Protein 5IZU (pdb70)

Foldseek 3Di:
DPDFDWDWDDDPRDIDIGGDDDKDKAKDKFKFFADQPFDLFFDKDFAADPFFDVPDDADLVRRATIFTQAGHCVGRRVVRPDGHGKAWQDKPNHGPRRPGDVVSVVSQVVQRRIIITMIIDMDD/DDDDDDDDDDDDDDD/DDDFDWDWDDDPNDIDIGGDHDKDKAKDKFKFFADQPDDQFFDKDFAADPFFDPPDDADLVRRAGIFTQAGHPPGRCVVRVDGHGWAWQDKPNHGCRRPGPVVSVVSQVVVRRIIMTITIDIDD/DDDDDDDDDDDDDDD

Radius of gyration: 21.29 Å; Cα contacts (8 Å, |Δi|>4): 685; chains: 4; bounding box: 31×58×61 Å

Nearest PDB structures (foldseek):
  5izu-assembly1_C  TM=9.825E-01  e=3.818E-22  Mus musculus
  5ovv-assembly1_A  TM=9.638E-01  e=1.187E-14  Rattus norvegicus
  6yx0-assembly2_B  TM=9.306E-01  e=7.206E-15  Homo sapiens
  7a9b-assembly1_A  TM=9.179E-01  e=8.052E-15  Rattus norvegicus
  1q3o-assembly1_A  TM=8.996E-01  e=1.567E-14  Rattus norvegicus

Organism: Mus musculus (NCBI:txid10090)

Structure (mmCIF, N/CA/C/O backbone):
data_5IZU
#
_entry.id   5IZU
#
_cell.length_a   72.824
_cell.length_b   72.824
_cell.length_c   116.360
_cell.angle_alpha   90.00
_cell.angle_beta   90.00
_cell.angle_gamma   120.00
#
_symmetry.space_group_name_H-M   'P 31 1 2'
#
loop_
_entity.id
_entity.type
_entity.pdbx_description
1 polymer 'SH3 and multiple ankyrin repeat domains protein 3'
2 polymer 'peptide from Disks large-associated protein 3'
3 water water
#
loop_
_atom_site.group_PDB
_atom_site.id
_atom_site.type_symbol
_atom_site.label_atom_id
_atom_site.label_alt_id
_atom_site.label_comp_id
_atom_site.label_asym_id
_atom_site.label_entity_id
_atom_site.label_seq_id
_atom_site.pdbx_PDB_ins_code
_atom_site.Cartn_x
_atom_site.Cartn_y
_atom_site.Cartn_z
_atom_site.occupancy
_atom_site.B_iso_or_equiv
_atom_site.auth_seq_id
_atom_site.auth_comp_id
_atom_site.auth_asym_id
_atom_site.auth_atom_id
_atom_site.pdbx_PDB_model_num
ATOM 1 N N . ARG A 1 16 ? 3.265 -1.951 14.133 1.00 109.05 542 ARG A N 1
ATOM 2 C CA . ARG A 1 16 ? 3.126 -0.612 14.699 1.00 112.94 542 ARG A CA 1
ATOM 3 C C . ARG A 1 16 ? 4.491 0.044 14.926 1.00 108.34 542 ARG A C 1
ATOM 4 O O . ARG A 1 16 ? 4.972 0.812 14.085 1.00 109.16 542 ARG A O 1
ATOM 6 N N . THR A 1 17 ? 5.114 -0.255 16.060 1.00 102.28 543 THR A N 1
ATOM 7 C CA . THR A 1 17 ? 6.438 0.271 16.349 1.00 97.85 543 THR A CA 1
ATOM 8 C C . THR A 1 17 ? 7.493 -0.471 15.514 1.00 99.76 543 THR A C 1
ATOM 9 O O . THR A 1 17 ? 7.990 -1.521 15.923 1.00 97.92 543 THR A O 1
ATOM 13 N N . LYS A 1 18 ? 7.808 0.072 14.334 1.00 99.26 544 LYS A N 1
ATOM 14 C CA . LYS A 1 18 ? 8.772 -0.541 13.406 1.00 90.32 544 LYS A CA 1
ATOM 15 C C . LYS A 1 18 ? 9.507 0.491 12.544 1.00 89.08 544 LYS A C 1
ATOM 16 O O . LYS A 1 18 ? 8.976 1.556 12.240 1.00 95.82 544 LYS A O 1
ATOM 20 N N . ARG A 1 19 ? 10.733 0.164 12.149 1.00 82.86 545 ARG A N 1
ATOM 21 C CA . ARG A 1 19 ? 11.530 1.061 11.320 1.00 77.07 545 ARG A CA 1
ATOM 22 C C . ARG A 1 19 ? 11.775 0.475 9.935 1.00 76.66 545 ARG A C 1
ATOM 23 O O . ARG A 1 19 ? 11.908 -0.742 9.777 1.00 73.10 545 ARG A O 1
ATOM 31 N N . LEU A 1 20 ? 11.831 1.354 8.938 1.00 73.99 546 LEU A N 1
ATOM 32 C CA . LEU A 1 20 ? 12.083 0.959 7.559 1.00 73.43 546 LEU A CA 1
ATOM 33 C C . LEU A 1 20 ? 13.579 0.877 7.250 1.00 65.83 546 LEU A C 1
ATOM 34 O O . LEU A 1 20 ? 14.299 1.875 7.328 1.00 63.13 546 LEU A O 1
ATOM 39 N N . PHE A 1 21 ? 14.025 -0.321 6.883 1.00 56.55 547 PHE A N 1
ATOM 40 C CA . PHE A 1 21 ? 15.410 -0.560 6.501 1.00 53.26 547 PHE A CA 1
ATOM 41 C C . PHE A 1 21 ? 15.529 -0.977 5.040 1.00 66.61 547 PHE A C 1
ATOM 42 O O . PHE A 1 21 ? 14.710 -1.748 4.545 1.00 71.01 547 PHE A O 1
ATOM 50 N N . ARG A 1 22 ? 16.563 -0.486 4.362 1.00 60.61 548 ARG A N 1
ATOM 51 C CA . ARG A 1 22 ? 16.842 -0.909 2.996 1.00 52.04 548 ARG A CA 1
ATOM 52 C C . ARG A 1 22 ? 17.828 -2.070 2.967 1.00 59.17 548 ARG A C 1
ATOM 53 O O . ARG A 1 22 ? 18.916 -2.001 3.556 1.00 64.28 548 ARG A O 1
ATOM 61 N N . HIS A 1 23 ? 17.437 -3.139 2.280 1.00 57.00 549 HIS A N 1
ATOM 62 C CA . HIS A 1 23 ? 18.311 -4.288 2.100 1.00 56.91 549 HIS A CA 1
ATOM 63 C C . HIS A 1 23 ? 18.880 -4.326 0.672 1.00 61.99 549 HIS A C 1
ATOM 64 O O . HIS A 1 23 ? 18.210 -4.711 -0.290 1.00 52.70 549 HIS A O 1
ATOM 71 N N . TYR A 1 24 ? 20.131 -3.897 0.556 1.00 64.25 550 TYR A N 1
ATOM 72 C CA . TYR A 1 24 ? 20.822 -3.843 -0.712 1.00 56.53 550 TYR A CA 1
ATOM 73 C C . TYR A 1 24 ? 21.735 -5.040 -0.796 1.00 55.97 550 TYR A C 1
ATOM 74 O O . TYR A 1 24 ? 22.468 -5.344 0.146 1.00 55.92 550 TYR A O 1
ATOM 83 N N . THR A 1 25 ? 21.691 -5.727 -1.927 1.00 55.56 551 THR A N 1
ATOM 84 C CA . THR A 1 25 ? 22.587 -6.844 -2.128 1.00 50.12 551 THR A CA 1
ATOM 85 C C . THR A 1 25 ? 23.118 -6.893 -3.560 1.00 60.35 551 THR A C 1
ATOM 86 O O . THR A 1 25 ? 22.368 -6.741 -4.531 1.00 61.52 551 THR A O 1
ATOM 90 N N . VAL A 1 26 ? 24.426 -7.082 -3.683 1.00 54.35 552 VAL A N 1
ATOM 91 C CA . VAL A 1 26 ? 25.037 -7.214 -4.995 1.00 52.57 552 VAL A CA 1
ATOM 92 C C . VAL A 1 26 ? 26.303 -8.046 -4.920 1.00 49.35 552 VAL A C 1
ATOM 93 O O . VAL A 1 26 ? 27.163 -7.803 -4.073 1.00 49.02 552 VAL A O 1
ATOM 97 N N . GLY A 1 27 ? 26.400 -9.035 -5.804 1.00 46.31 553 GLY A N 1
ATOM 98 C CA . GLY A 1 27 ? 27.549 -9.915 -5.866 1.00 54.17 553 GLY A CA 1
ATOM 99 C C . GLY A 1 27 ? 27.843 -10.581 -4.535 1.00 58.95 553 GLY A C 1
ATOM 100 O O . GLY A 1 27 ? 28.981 -10.558 -4.062 1.00 66.18 553 GLY A O 1
ATOM 101 N N . SER A 1 28 ? 26.814 -11.156 -3.923 1.00 49.91 554 SER A N 1
ATOM 102 C CA . SER A 1 28 ? 26.953 -11.831 -2.628 1.00 57.69 554 SER A CA 1
ATOM 103 C C . SER A 1 28 ? 27.347 -10.947 -1.431 1.00 56.67 554 SER A C 1
ATOM 104 O O . SER A 1 28 ? 27.581 -11.462 -0.343 1.00 59.11 554 SER A O 1
ATOM 106 N N . TYR A 1 29 ? 27.417 -9.632 -1.613 1.00 48.77 555 TYR A N 1
ATOM 107 C CA . TYR A 1 29 ? 27.536 -8.742 -0.455 1.00 41.84 555 TYR A CA 1
ATOM 108 C C . TYR A 1 29 ? 26.180 -8.142 -0.086 1.00 54.61 555 TYR A C 1
ATOM 109 O O . TYR A 1 29 ? 25.373 -7.830 -0.958 1.00 59.89 555 TYR A O 1
ATOM 118 N N . ASP A 1 30 ? 25.930 -8.013 1.216 1.00 67.02 556 ASP A N 1
ATOM 119 C CA . ASP A 1 30 ? 24.701 -7.423 1.732 1.00 61.46 556 ASP A CA 1
ATOM 120 C C . ASP A 1 30 ? 25.034 -6.175 2.495 1.00 58.94 556 ASP A C 1
ATOM 121 O O . ASP A 1 30 ? 26.062 -6.105 3.174 1.00 57.97 556 ASP A O 1
ATOM 126 N N . SER A 1 31 ? 24.137 -5.203 2.413 1.00 52.07 557 SER A N 1
ATOM 127 C CA . SER A 1 31 ? 24.095 -4.146 3.397 1.00 41.50 557 SER A CA 1
ATOM 128 C C . SER A 1 31 ? 22.648 -3.956 3.816 1.00 46.70 557 SER A C 1
ATOM 129 O O . SER A 1 31 ? 21.725 -4.157 3.026 1.00 46.91 557 SER A O 1
ATOM 132 N N . LEU A 1 32 ? 22.455 -3.607 5.083 1.00 45.26 558 LEU A N 1
ATOM 133 C CA . LEU A 1 32 ? 21.139 -3.281 5.596 1.00 45.85 558 LEU A CA 1
ATOM 134 C C . LEU A 1 32 ? 21.224 -1.942 6.316 1.00 50.89 558 LEU A C 1
ATOM 135 O O . LEU A 1 32 ? 21.833 -1.822 7.385 1.00 49.32 558 LEU A O 1
ATOM 140 N N . THR A 1 33 ? 20.601 -0.936 5.724 1.00 50.25 559 THR A N 1
ATOM 141 C CA . THR A 1 33 ? 20.738 0.426 6.195 1.00 49.88 559 THR A CA 1
ATOM 142 C C . THR A 1 33 ? 19.374 1.005 6.492 1.00 57.74 559 THR A C 1
ATOM 143 O O . THR A 1 33 ? 18.378 0.568 5.918 1.00 60.22 559 THR A O 1
ATOM 147 N N . SER A 1 34 ? 19.315 1.992 7.378 1.00 61.83 560 SER A N 1
ATOM 148 C CA . SER A 1 34 ? 18.041 2.633 7.646 1.00 69.31 560 SER A CA 1
ATOM 149 C C . SER A 1 34 ? 17.943 3.978 6.963 1.00 71.97 560 SER A C 1
ATOM 150 O O . SER A 1 34 ? 18.881 4.771 7.001 1.00 72.02 560 SER A O 1
ATOM 153 N N . HIS A 1 35 ? 16.796 4.202 6.326 1.00 83.81 561 HIS A N 1
ATOM 154 C CA . HIS A 1 35 ? 16.493 5.432 5.604 1.00 90.80 561 HIS A CA 1
ATOM 155 C C . HIS A 1 35 ? 15.170 5.982 6.109 1.00 96.52 561 HIS A C 1
ATOM 156 O O . HIS A 1 35 ? 14.126 5.781 5.488 1.00 98.19 561 HIS A O 1
ATOM 158 N N . SER A 1 36 ? 15.224 6.668 7.245 1.00 96.84 562 SER A N 1
ATOM 159 C CA . SER A 1 36 ? 14.035 7.217 7.878 1.00 92.92 562 SER A CA 1
ATOM 160 C C . SER A 1 36 ? 13.802 8.671 7.476 1.00 86.69 562 SER A C 1
ATOM 161 O O . SER A 1 36 ? 14.690 9.515 7.626 1.00 83.85 562 SER A O 1
ATOM 164 N N . ASP A 1 37 ? 12.599 8.953 6.978 1.00 80.13 563 ASP A N 1
ATOM 165 C CA . ASP A 1 37 ? 12.221 10.295 6.542 1.00 80.83 563 ASP A CA 1
ATOM 166 C C . ASP A 1 37 ? 12.119 11.328 7.676 1.00 79.97 563 ASP A C 1
ATOM 167 O O . ASP A 1 37 ? 11.833 10.985 8.828 1.00 72.22 563 ASP A O 1
ATOM 172 N N . TYR A 1 38 ? 12.341 12.596 7.326 1.00 85.79 564 TYR A N 1
ATOM 173 C CA . TYR A 1 38 ? 12.190 13.710 8.262 1.00 87.64 564 TYR A CA 1
ATOM 174 C C . TYR A 1 38 ? 10.723 13.974 8.618 1.00 97.93 564 TYR A C 1
ATOM 175 O O . TYR A 1 38 ? 9.858 14.053 7.740 1.00 94.82 564 TYR A O 1
ATOM 184 N N . VAL A 1 39 ? 10.466 14.114 9.916 1.00 68.66 565 VAL A N 1
ATOM 185 C CA . VAL A 1 39 ? 9.176 14.552 10.439 1.00 68.93 565 VAL A CA 1
ATOM 186 C C . VAL A 1 39 ? 9.133 16.074 10.564 1.00 66.16 565 VAL A C 1
ATOM 187 O O . VAL A 1 39 ? 10.002 16.675 11.188 1.00 66.95 565 VAL A O 1
ATOM 191 N N . ILE A 1 40 ? 8.122 16.700 9.972 1.00 67.55 566 ILE A N 1
ATOM 192 C CA . ILE A 1 40 ? 7.943 18.139 10.113 1.00 65.80 566 ILE A CA 1
ATOM 193 C C . ILE A 1 40 ? 6.814 18.400 11.094 1.00 64.07 566 ILE A C 1
ATOM 194 O O . ILE A 1 40 ? 5.658 18.105 10.806 1.00 67.60 566 ILE A O 1
ATOM 199 N N . ASP A 1 41 ? 7.146 18.949 12.255 1.00 62.41 567 ASP A N 1
ATOM 200 C CA . ASP A 1 41 ? 6.149 19.145 13.303 1.00 62.82 567 ASP A CA 1
ATOM 201 C C . ASP A 1 41 ? 5.979 20.618 13.675 1.00 49.90 567 ASP A C 1
ATOM 202 O O . ASP A 1 41 ? 6.823 21.201 14.353 1.00 47.86 567 ASP A O 1
ATOM 207 N N . ASP A 1 42 ? 4.889 21.224 13.218 1.00 55.54 568 ASP A N 1
ATOM 208 C CA . ASP A 1 42 ? 4.655 22.639 13.477 1.00 70.25 568 ASP A CA 1
ATOM 209 C C . ASP A 1 42 ? 3.964 22.875 14.818 1.00 70.08 568 ASP A C 1
ATOM 210 O O . ASP A 1 42 ? 3.082 22.114 15.228 1.00 69.25 568 ASP A O 1
ATOM 215 N N . LYS A 1 43 ? 4.400 23.925 15.506 1.00 60.66 569 LYS A N 1
ATOM 216 C CA . LYS A 1 43 ? 3.783 24.326 16.752 1.00 54.73 569 LYS A CA 1
ATOM 217 C C . LYS A 1 43 ? 3.755 25.832 16.879 1.00 53.47 569 LYS A C 1
ATOM 218 O O . LYS A 1 43 ? 4.502 26.543 16.200 1.00 48.62 569 LYS A O 1
ATOM 224 N N . VA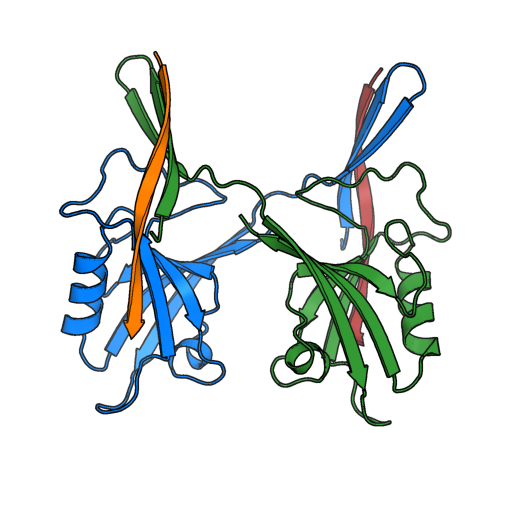L A 1 44 ? 2.864 26.308 17.741 1.00 48.49 570 VAL A N 1
ATOM 225 C CA . VAL A 1 44 ? 2.796 27.710 18.090 1.00 39.86 570 VAL A CA 1
ATOM 226 C C . VAL A 1 44 ? 3.204 27.927 19.548 1.00 48.55 570 VAL A C 1
ATOM 227 O O . VAL A 1 44 ? 2.757 27.205 20.436 1.00 60.23 570 VAL A O 1
ATOM 231 N N . ALA A 1 45 ? 4.021 28.948 19.787 1.00 46.08 571 ALA A N 1
ATOM 232 C CA . ALA A 1 45 ? 4.436 29.315 21.130 1.00 44.78 571 ALA A CA 1
ATOM 233 C C . ALA A 1 45 ? 4.031 30.743 21.513 1.00 49.38 571 ALA A C 1
ATOM 234 O O . ALA A 1 45 ? 4.220 31.684 20.748 1.00 57.33 571 ALA A O 1
ATOM 236 N N . ILE A 1 46 ? 3.480 30.893 22.709 1.00 50.94 572 ILE A N 1
ATOM 237 C CA . ILE A 1 46 ? 3.214 32.213 23.267 1.00 54.93 572 ILE A CA 1
ATOM 238 C C . ILE A 1 46 ? 4.080 32.466 24.505 1.00 55.77 572 ILE A C 1
ATOM 239 O O . ILE A 1 46 ? 4.009 31.718 25.473 1.00 55.20 572 ILE A O 1
ATOM 244 N N . LEU A 1 47 ? 4.890 33.522 24.460 1.00 49.33 573 LEU A N 1
ATOM 245 C CA . LEU A 1 47 ? 5.883 33.787 25.493 1.00 44.05 573 LEU A CA 1
ATOM 246 C C . LEU A 1 47 ? 5.631 35.129 26.142 1.00 53.49 573 LEU A C 1
ATOM 247 O O . LEU A 1 47 ? 5.525 36.161 25.465 1.00 53.01 573 LEU A O 1
ATOM 252 N N . GLN A 1 48 ? 5.536 35.110 27.463 1.00 50.63 574 GLN A N 1
ATOM 253 C CA . GLN A 1 48 ? 5.378 36.328 28.225 1.00 52.50 574 GLN A CA 1
ATOM 254 C C . GLN A 1 48 ? 6.501 36.362 29.241 1.00 51.65 574 GLN A C 1
ATOM 255 O O . GLN A 1 48 ? 6.644 35.443 30.037 1.00 52.48 574 GLN A O 1
ATOM 261 N N . LYS A 1 49 ? 7.319 37.403 29.204 1.00 55.76 575 LYS A N 1
ATOM 262 C CA . LYS A 1 49 ? 8.437 37.475 30.130 1.00 52.48 575 LYS A CA 1
ATOM 263 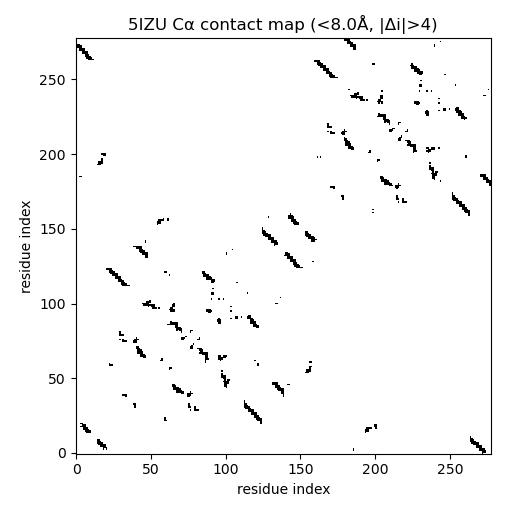C C . LYS A 1 49 ? 8.271 38.637 31.096 1.00 54.14 575 LYS A C 1
ATOM 264 O O . LYS A 1 49 ? 7.314 39.400 30.998 1.00 57.66 575 LYS A O 1
ATOM 270 N N . ARG A 1 50 ? 9.184 38.750 32.054 1.00 56.35 576 ARG A N 1
ATOM 271 C CA . ARG A 1 50 ? 9.251 39.945 32.896 1.00 55.26 576 ARG A CA 1
ATOM 272 C C . ARG A 1 50 ? 10.306 40.869 32.304 1.00 65.56 576 ARG A C 1
ATOM 273 O O . ARG A 1 50 ? 11.167 40.430 31.524 1.00 64.80 576 ARG A O 1
ATOM 281 N N . ASP A 1 51 ? 10.232 42.141 32.679 1.00 69.82 577 ASP A N 1
ATOM 282 C CA . ASP A 1 51 ? 11.096 43.178 32.127 1.00 75.20 577 ASP A CA 1
ATOM 283 C C . ASP A 1 51 ? 12.574 42.815 32.176 1.00 79.54 577 ASP A C 1
ATOM 284 O O . ASP A 1 51 ? 13.318 43.068 31.225 1.00 80.55 577 ASP A O 1
ATOM 289 N N . HIS A 1 52 ? 12.985 42.200 33.279 1.00 82.59 578 HIS A N 1
ATOM 290 C CA . HIS A 1 52 ? 14.385 41.859 33.486 1.00 82.92 578 HIS A CA 1
ATOM 291 C C . HIS A 1 52 ? 14.754 40.493 32.895 1.00 77.72 578 HIS A C 1
ATOM 292 O O . HIS A 1 52 ? 15.866 40.309 32.391 1.00 74.93 578 HIS A O 1
ATOM 294 N N . GLU A 1 53 ? 13.841 39.528 32.949 1.00 67.82 579 GLU A N 1
ATOM 295 C CA . GLU A 1 53 ? 14.213 38.197 32.488 1.00 69.30 579 GLU A CA 1
ATOM 296 C C . GLU A 1 53 ? 14.332 38.112 30.967 1.00 73.51 579 GLU A C 1
ATOM 297 O O . GLU A 1 53 ? 13.880 38.995 30.229 1.00 73.24 579 GLU A O 1
ATOM 303 N N . GLY A 1 54 ? 14.992 37.063 30.504 1.00 70.99 580 GLY A N 1
ATOM 304 C CA . GLY A 1 54 ? 15.084 36.820 29.082 1.00 69.04 580 GLY A CA 1
ATOM 305 C C . GLY A 1 54 ? 13.958 35.892 28.688 1.00 62.58 580 GLY A C 1
ATOM 306 O O . GLY A 1 54 ? 13.197 35.426 29.546 1.00 56.64 580 GLY A O 1
ATOM 307 N N . PHE A 1 55 ? 13.839 35.634 27.391 1.00 57.82 581 PHE A N 1
ATOM 308 C CA . PHE A 1 55 ? 12.917 34.620 26.901 1.00 48.93 581 PHE A CA 1
ATOM 309 C C . PHE A 1 55 ? 13.554 33.252 27.123 1.00 52.26 581 PHE A C 1
ATOM 310 O O . PHE A 1 55 ? 12.861 32.249 27.283 1.00 58.90 581 PHE A O 1
ATOM 318 N N . GLY A 1 56 ? 14.882 33.230 27.166 1.00 56.86 582 GLY A N 1
ATOM 319 C CA . GLY A 1 56 ? 15.625 32.017 27.452 1.00 52.91 582 GLY A CA 1
ATOM 320 C C . GLY A 1 56 ? 16.027 31.197 26.241 1.00 43.38 582 GLY A C 1
ATOM 321 O O . GLY A 1 56 ? 15.920 29.973 26.261 1.00 46.79 582 GLY A O 1
ATOM 322 N N . PHE A 1 57 ? 16.491 31.861 25.187 1.00 38.43 583 PHE A N 1
ATOM 323 C CA . PHE A 1 57 ? 16.985 31.148 24.008 1.00 39.95 583 PHE A CA 1
ATOM 324 C C . PHE A 1 57 ? 18.068 31.912 23.259 1.00 47.09 583 PHE A C 1
ATOM 325 O O . PHE A 1 57 ? 18.169 33.138 23.349 1.00 46.51 583 PHE A O 1
ATOM 333 N N . VAL A 1 58 ? 18.890 31.168 22.533 1.00 49.77 584 VAL A N 1
ATOM 334 C CA . VAL A 1 58 ? 19.857 31.776 21.640 1.00 55.01 584 VAL A CA 1
ATOM 335 C C . VAL A 1 58 ? 19.428 31.540 20.200 1.00 48.32 584 VAL A C 1
ATOM 336 O O . VAL A 1 58 ? 19.272 30.395 19.766 1.00 44.47 584 VAL A O 1
ATOM 340 N N . LEU A 1 59 ? 19.212 32.633 19.478 1.00 37.22 585 LEU A N 1
ATOM 341 C CA . LEU A 1 59 ? 18.791 32.556 18.089 1.00 36.90 585 LEU A CA 1
ATOM 342 C C . LEU A 1 59 ? 20.010 32.545 17.176 1.00 36.55 585 LEU A C 1
ATOM 343 O O . LEU A 1 59 ? 20.939 33.333 17.358 1.00 34.02 585 LEU A O 1
ATOM 348 N N . ARG A 1 60 ? 20.012 31.650 16.199 1.00 37.12 586 ARG A N 1
ATOM 349 C CA . ARG A 1 60 ? 21.113 31.605 15.236 1.00 36.73 586 ARG A CA 1
ATOM 350 C C . ARG A 1 60 ? 20.585 31.498 13.815 1.00 43.51 586 ARG A C 1
ATOM 351 O O . ARG A 1 60 ? 19.752 30.644 13.521 1.00 39.85 586 ARG A O 1
ATOM 359 N N . GLY A 1 61 ? 21.071 32.359 12.932 1.00 46.40 587 GLY A N 1
ATOM 360 C CA . GLY A 1 61 ? 20.755 32.218 11.522 1.00 45.53 587 GLY A CA 1
ATOM 361 C C . GLY A 1 61 ? 21.504 33.173 10.619 1.00 44.55 587 GLY A C 1
ATOM 362 O O . GLY A 1 61 ? 22.194 34.073 11.083 1.00 47.34 587 GLY A O 1
ATOM 363 N N . ALA A 1 62 ? 21.349 32.967 9.318 1.00 40.32 588 ALA A N 1
ATOM 364 C CA . ALA A 1 62 ? 22.058 33.731 8.302 1.00 35.82 588 ALA A CA 1
ATOM 365 C C . ALA A 1 62 ? 21.886 35.229 8.434 1.00 40.40 588 ALA A C 1
ATOM 366 O O . ALA A 1 62 ? 20.779 35.731 8.662 1.00 38.74 588 ALA A O 1
ATOM 368 N N . LYS A 1 63 ? 23.002 35.929 8.281 1.00 49.97 589 LYS A N 1
ATOM 369 C CA . LYS A 1 63 ? 23.003 37.378 8.173 1.00 60.00 589 LYS A CA 1
ATOM 370 C C . LYS A 1 63 ? 22.593 37.751 6.756 1.00 56.31 589 LYS A C 1
ATOM 371 O O . LYS A 1 63 ? 23.124 37.204 5.793 1.00 60.68 589 LYS A O 1
ATOM 377 N N . ALA A 1 64 ? 21.646 38.678 6.642 1.00 56.53 590 ALA A N 1
ATOM 378 C CA . ALA A 1 64 ? 21.138 39.133 5.350 1.00 48.52 590 ALA A CA 1
ATOM 379 C C . ALA A 1 64 ? 20.352 40.422 5.535 1.00 53.59 590 ALA A C 1
ATOM 380 O O . ALA A 1 64 ? 19.438 40.473 6.361 1.00 69.11 590 ALA A O 1
ATOM 382 N N . GLU A 1 65 ? 20.712 41.455 4.774 1.00 54.57 591 GLU A N 1
ATOM 383 C CA . GLU A 1 65 ? 20.069 42.770 4.872 1.00 52.47 591 GLU A CA 1
ATOM 384 C C . GLU A 1 65 ? 18.606 42.707 4.443 1.00 56.91 591 GLU A C 1
ATOM 385 O O . GLU A 1 65 ? 17.740 43.359 5.026 1.00 62.75 591 GLU A O 1
ATOM 391 N N . THR A 1 66 ? 18.339 41.921 3.409 1.00 54.63 592 THR A N 1
ATOM 392 C CA . THR A 1 66 ? 16.988 41.748 2.912 1.00 49.84 592 THR A CA 1
ATOM 393 C C . THR A 1 66 ? 16.715 40.256 2.855 1.00 45.53 592 THR A C 1
ATOM 394 O O . THR A 1 66 ? 17.649 39.461 2.864 1.00 44.29 592 THR A O 1
ATOM 398 N N . PRO A 1 67 ? 15.435 39.866 2.826 1.00 40.32 593 PRO A N 1
ATOM 399 C CA . PRO A 1 67 ? 15.124 38.442 2.675 1.00 40.36 593 PRO A CA 1
ATOM 400 C C . PRO A 1 67 ? 15.761 37.835 1.422 1.00 48.18 593 PRO A C 1
ATOM 401 O O . PRO A 1 67 ? 15.869 38.489 0.380 1.00 55.65 593 PRO A O 1
ATOM 405 N N . ILE A 1 68 ? 16.200 36.592 1.557 1.00 44.86 594 ILE A N 1
ATOM 406 C CA . ILE A 1 68 ? 16.857 35.877 0.490 1.00 41.14 594 ILE A CA 1
ATOM 407 C C . ILE A 1 68 ? 15.814 35.104 -0.291 1.00 51.97 594 ILE A C 1
ATOM 408 O O . ILE A 1 68 ? 15.435 33.998 0.091 1.00 60.05 594 ILE A O 1
ATOM 413 N N . GLU A 1 69 ? 15.349 35.705 -1.383 1.00 53.32 595 GLU A N 1
ATOM 414 C CA . GLU A 1 69 ? 14.218 35.178 -2.128 1.00 53.70 595 GLU A CA 1
ATOM 415 C C . GLU A 1 69 ? 14.472 33.758 -2.618 1.00 48.15 595 GLU A C 1
ATOM 416 O O . GLU A 1 69 ? 13.582 32.912 -2.562 1.00 42.68 595 GLU A O 1
ATOM 418 N N . GLU A 1 70 ? 15.688 33.494 -3.082 1.00 44.36 596 GLU A N 1
ATOM 419 C CA . GLU A 1 70 ? 15.994 32.200 -3.675 1.00 43.62 596 GLU A CA 1
ATOM 420 C C . GLU A 1 70 ? 16.160 31.093 -2.620 1.00 47.40 596 GLU A C 1
ATOM 421 O O . GLU A 1 70 ? 16.253 29.906 -2.981 1.00 43.17 596 GLU A O 1
ATOM 427 N N . PHE A 1 71 ? 16.199 31.470 -1.336 1.00 30.68 597 PHE A N 1
ATOM 428 C CA . PHE A 1 71 ? 16.269 30.466 -0.285 1.00 31.53 597 PHE A CA 1
ATOM 429 C C . PHE A 1 71 ? 15.152 29.467 -0.459 1.00 35.98 597 PHE A C 1
ATOM 430 O O . PHE A 1 71 ? 14.012 29.848 -0.673 1.00 38.10 597 PHE A O 1
ATOM 438 N N . THR A 1 72 ? 15.486 28.188 -0.360 1.00 37.89 598 THR A N 1
ATOM 439 C CA . THR A 1 72 ? 14.500 27.150 -0.580 1.00 36.32 598 THR A CA 1
ATOM 440 C C . THR A 1 72 ? 14.435 26.188 0.591 1.00 41.58 598 THR A C 1
ATOM 441 O O . THR A 1 72 ? 15.367 25.406 0.808 1.00 40.18 598 THR A O 1
ATOM 445 N N . PRO A 1 73 ? 13.327 26.244 1.350 1.00 42.42 599 PRO A N 1
ATOM 446 C CA . PRO A 1 73 ? 13.131 25.341 2.490 1.00 37.08 599 PRO A CA 1
ATOM 447 C C . PRO A 1 73 ? 13.208 23.890 2.048 1.00 40.20 599 PRO A C 1
ATOM 448 O O . PRO A 1 73 ? 12.648 23.504 1.023 1.00 46.00 599 PRO A O 1
ATOM 452 N N . THR A 1 74 ? 13.943 23.107 2.817 1.00 36.64 600 THR A N 1
ATOM 453 C CA . THR A 1 74 ? 14.015 21.678 2.628 1.00 37.27 600 THR A CA 1
ATOM 454 C C . THR A 1 74 ? 13.530 21.019 3.925 1.00 47.99 600 THR A C 1
ATOM 455 O O . THR A 1 74 ? 13.386 21.689 4.969 1.00 43.36 600 THR A O 1
ATOM 459 N N . PRO A 1 75 ? 13.221 19.720 3.859 1.00 41.13 601 PRO A N 1
ATOM 460 C CA . PRO A 1 75 ? 12.777 19.005 5.060 1.00 37.85 601 PRO A CA 1
ATOM 461 C C . PRO A 1 75 ? 13.792 19.111 6.189 1.00 37.96 601 PRO A C 1
ATOM 462 O O . PRO A 1 75 ? 13.428 19.195 7.363 1.00 36.87 601 PRO A O 1
ATOM 466 N N . ALA A 1 76 ? 15.066 19.119 5.833 1.00 40.32 602 ALA A N 1
ATOM 467 C CA . ALA A 1 76 ? 16.101 19.128 6.846 1.00 42.59 602 ALA A CA 1
ATOM 468 C C . ALA A 1 76 ? 16.350 20.542 7.344 1.00 43.35 602 ALA A C 1
ATOM 469 O O . ALA A 1 76 ? 16.859 20.739 8.445 1.00 38.12 602 ALA A O 1
ATOM 471 N N . PHE A 1 77 ? 15.999 21.522 6.518 1.00 42.36 603 PHE A N 1
ATOM 472 C CA . PHE A 1 77 ? 16.278 22.917 6.838 1.00 39.13 603 PHE A CA 1
ATOM 473 C C . PHE A 1 77 ? 15.173 23.821 6.314 1.00 47.44 603 PHE A C 1
ATOM 474 O O . PHE A 1 77 ? 15.276 24.384 5.223 1.00 44.63 603 PHE A O 1
ATOM 482 N N . PRO A 1 78 ? 14.108 23.967 7.109 1.00 48.73 604 PRO A N 1
ATOM 483 C CA . PRO A 1 78 ? 12.888 24.679 6.722 1.00 42.50 604 PRO A CA 1
ATOM 484 C C . PRO A 1 78 ? 13.064 26.197 6.617 1.00 35.18 604 PRO A C 1
ATOM 485 O O . PRO A 1 78 ? 12.297 26.831 5.906 1.00 38.89 604 PRO A O 1
ATOM 489 N N . ALA A 1 79 ? 14.038 26.774 7.309 1.00 30.84 605 ALA A N 1
ATOM 490 C CA . ALA A 1 79 ? 14.080 28.229 7.454 1.00 32.62 605 ALA A CA 1
ATOM 491 C C . ALA A 1 79 ? 15.426 28.710 7.934 1.00 35.83 605 ALA A C 1
ATOM 492 O O . ALA A 1 79 ? 16.235 27.917 8.397 1.00 38.10 605 ALA A O 1
ATOM 494 N N . LEU A 1 80 ? 15.655 30.017 7.841 1.00 40.18 606 LEU A N 1
ATOM 495 C CA . LEU A 1 80 ? 16.985 30.574 8.098 1.00 39.15 606 LEU A CA 1
ATOM 496 C C . LEU A 1 80 ? 17.353 30.685 9.577 1.00 38.74 606 LEU A C 1
ATOM 497 O O . LEU A 1 80 ? 18.507 30.466 9.944 1.00 42.35 606 LEU A O 1
ATOM 502 N N . GLN A 1 81 ? 16.389 31.053 10.418 1.00 38.78 607 GLN A N 1
ATOM 503 C CA . GLN A 1 81 ? 16.689 31.295 11.832 1.00 39.51 607 GLN A CA 1
ATOM 504 C C . GLN A 1 81 ? 16.197 30.152 12.703 1.00 33.64 607 GLN A C 1
ATOM 505 O O . GLN A 1 81 ? 15.054 29.719 12.609 1.00 37.60 607 GLN A O 1
ATOM 511 N N . TYR A 1 82 ? 17.087 29.648 13.535 1.00 26.76 608 TYR A N 1
ATOM 512 C CA . TYR A 1 82 ? 16.762 28.509 14.369 1.00 32.38 608 TYR A CA 1
ATOM 513 C C . TYR A 1 82 ? 17.253 28.728 15.798 1.00 40.12 608 TYR A C 1
ATOM 514 O O . TYR A 1 82 ? 18.113 29.580 16.071 1.00 42.06 608 TYR A O 1
ATOM 523 N N . LEU A 1 83 ? 16.686 27.961 16.713 1.00 38.85 609 LEU A N 1
ATOM 524 C CA . LEU A 1 83 ? 17.048 28.074 18.111 1.00 43.49 609 LEU A CA 1
ATOM 525 C C . LEU A 1 83 ? 18.308 27.253 18.363 1.00 46.79 609 LEU A C 1
ATOM 526 O O . LEU A 1 83 ? 18.279 26.027 18.303 1.00 46.41 609 LEU A O 1
ATOM 531 N N . GLU A 1 84 ? 19.424 27.916 18.633 1.00 46.70 610 GLU A N 1
ATOM 532 C CA . GLU A 1 84 ? 20.656 27.168 18.832 1.00 48.95 610 GLU A CA 1
ATOM 533 C C . GLU A 1 84 ? 20.747 26.558 20.235 1.00 49.62 610 GLU A C 1
ATOM 534 O O . GLU A 1 84 ? 21.503 25.613 20.465 1.00 50.56 610 GLU A O 1
ATOM 540 N N . SER A 1 85 ? 19.977 27.111 21.164 1.00 51.44 611 SER A N 1
ATOM 541 C CA . SER A 1 85 ? 19.827 26.522 22.491 1.00 54.39 611 SER A CA 1
ATOM 542 C C . SER A 1 85 ? 18.591 27.105 23.171 1.00 52.09 611 SER A C 1
ATOM 543 O O . SER A 1 85 ? 18.154 28.209 22.838 1.00 48.81 611 SER A O 1
ATOM 546 N N . VAL A 1 86 ? 18.011 26.345 24.094 1.00 45.72 612 VAL A N 1
ATOM 547 C CA . VAL A 1 86 ? 16.909 26.835 24.915 1.00 49.79 612 VAL A CA 1
ATOM 548 C C . VAL A 1 86 ? 17.166 26.563 26.410 1.00 55.88 612 VAL A C 1
ATOM 549 O O . VAL A 1 86 ? 17.403 25.412 26.813 1.00 42.95 612 VAL A O 1
ATOM 553 N N . ASP A 1 87 ? 17.120 27.626 27.217 1.00 57.60 613 ASP A N 1
ATOM 554 C CA . ASP A 1 87 ? 17.273 27.509 28.664 1.00 66.56 613 ASP A CA 1
ATOM 555 C C . ASP A 1 87 ? 16.179 26.640 29.237 1.00 63.42 613 ASP A C 1
ATOM 556 O O . ASP A 1 87 ? 14.991 26.959 29.122 1.00 59.27 613 ASP A O 1
ATOM 561 N N . VAL A 1 88 ? 16.595 25.532 29.835 1.00 58.46 614 VAL A N 1
ATOM 562 C CA . VAL A 1 88 ? 15.683 24.611 30.485 1.00 46.79 614 VAL A CA 1
ATOM 563 C C . VAL A 1 88 ? 14.950 25.374 31.578 1.00 49.62 614 VAL A C 1
ATOM 564 O O . VAL A 1 88 ? 15.563 26.152 32.313 1.00 54.16 614 VAL A O 1
ATOM 568 N N . GLU A 1 89 ? 13.631 25.184 31.638 1.00 59.12 615 GLU A N 1
ATOM 569 C CA . GLU A 1 89 ? 12.745 25.868 32.595 1.00 70.72 615 GLU A CA 1
ATOM 570 C C . GLU A 1 89 ? 12.830 27.397 32.536 1.00 65.65 615 GLU A C 1
ATOM 571 O O . GLU A 1 89 ? 12.535 28.087 33.518 1.00 72.93 615 GLU A O 1
ATOM 573 N N . GLY A 1 90 ? 13.247 27.916 31.387 1.00 60.38 616 GLY A N 1
ATOM 574 C CA . GLY A 1 90 ? 13.161 29.336 31.114 1.00 41.13 616 GLY A CA 1
ATOM 575 C C . GLY A 1 90 ? 11.848 29.567 30.392 1.00 48.11 616 GLY A C 1
ATOM 576 O O . GLY A 1 90 ? 11.099 28.622 30.130 1.00 43.55 616 GLY A O 1
ATOM 577 N N . VAL A 1 91 ? 11.571 30.817 30.051 1.00 48.97 617 VAL A N 1
ATOM 578 C CA . VAL A 1 91 ? 10.276 31.180 29.487 1.00 49.85 617 VAL A CA 1
ATOM 579 C C . VAL A 1 91 ? 9.939 30.405 28.210 1.00 48.28 617 VAL A C 1
ATOM 580 O O . VAL A 1 91 ? 8.829 29.904 28.054 1.00 52.84 617 VAL A O 1
ATOM 584 N N . ALA A 1 92 ? 10.910 30.268 27.321 1.00 40.56 618 ALA A N 1
ATOM 585 C CA . ALA A 1 92 ? 10.660 29.615 26.037 1.00 42.94 618 ALA A CA 1
ATOM 586 C C . ALA A 1 92 ? 10.436 28.127 26.245 1.00 42.22 618 ALA A C 1
ATOM 587 O O . ALA A 1 92 ? 9.562 27.505 25.620 1.00 37.16 618 ALA A O 1
ATOM 589 N N . TRP A 1 93 ? 11.242 27.557 27.129 1.00 40.89 619 TRP A N 1
ATOM 590 C CA . TRP A 1 93 ? 11.119 26.146 27.430 1.00 40.14 619 TRP A CA 1
ATOM 591 C C . TRP A 1 93 ? 9.733 25.822 27.947 1.00 44.17 619 TRP A C 1
ATOM 592 O O . TRP A 1 93 ? 9.131 24.826 27.540 1.00 50.26 619 TRP A O 1
ATOM 603 N N . ARG A 1 94 ? 9.237 26.666 28.851 1.00 44.78 620 ARG A N 1
ATOM 604 C CA . ARG A 1 94 ? 7.931 26.457 29.458 1.00 45.49 620 ARG A CA 1
ATOM 605 C C . ARG A 1 94 ? 6.856 26.556 28.388 1.00 50.91 620 ARG A C 1
ATOM 606 O O . ARG A 1 94 ? 5.863 25.821 28.411 1.00 49.37 620 ARG A O 1
ATOM 614 N N . ALA A 1 95 ? 7.091 27.443 27.423 1.00 50.34 621 ALA A N 1
ATOM 615 C CA . ALA A 1 95 ? 6.176 27.644 26.304 1.00 44.72 621 ALA A CA 1
ATOM 616 C C . ALA A 1 95 ? 6.263 26.528 25.245 1.00 47.13 621 ALA A C 1
ATOM 617 O O . ALA A 1 95 ? 5.487 26.504 24.292 1.00 47.86 621 ALA A O 1
ATOM 619 N N . GLY A 1 96 ? 7.198 25.602 25.406 1.00 44.11 622 GLY A N 1
ATOM 620 C CA . GLY A 1 96 ? 7.222 24.437 24.540 1.00 48.05 622 GLY A CA 1
ATOM 621 C C . GLY A 1 96 ? 8.317 24.446 23.489 1.00 43.26 622 GLY A C 1
ATOM 622 O O . GLY A 1 96 ? 8.478 23.495 22.738 1.00 42.39 622 GLY A O 1
ATOM 623 N N . LEU A 1 97 ? 9.075 25.529 23.442 1.00 37.80 623 LEU A N 1
ATOM 624 C CA . LEU A 1 97 ? 10.210 25.617 22.545 1.00 35.17 623 LEU A CA 1
ATOM 625 C C . LEU A 1 97 ? 11.368 24.683 22.927 1.00 46.70 623 LEU A C 1
ATOM 626 O O . LEU A 1 97 ? 11.657 24.433 24.117 1.00 40.62 623 LEU A O 1
ATOM 631 N N . ARG A 1 98 ? 12.031 24.161 21.904 1.00 41.81 624 ARG A N 1
ATOM 632 C CA . ARG A 1 98 ? 13.145 23.251 22.120 1.00 44.36 624 ARG A CA 1
ATOM 633 C C . ARG A 1 98 ? 14.306 23.638 21.222 1.00 38.87 624 ARG A C 1
ATOM 634 O O . ARG A 1 98 ? 14.126 24.352 20.240 1.00 44.85 624 ARG A O 1
ATOM 642 N N . THR A 1 99 ? 15.501 23.190 21.583 1.00 35.06 625 THR A N 1
ATOM 643 C CA . THR A 1 99 ? 16.687 23.464 20.795 1.00 40.41 625 THR A CA 1
ATOM 644 C C . THR A 1 99 ? 16.473 22.924 19.373 1.00 45.39 625 THR A C 1
ATOM 645 O O . THR A 1 99 ? 15.919 21.841 19.191 1.00 41.94 625 THR A O 1
ATOM 649 N N . GLY A 1 100 ? 16.874 23.692 18.364 1.00 43.55 626 GLY A N 1
ATOM 650 C CA . GLY A 1 100 ? 16.727 23.255 16.984 1.00 38.91 626 GLY A CA 1
ATOM 651 C C . GLY A 1 100 ? 15.429 23.630 16.271 1.00 45.50 626 GLY A C 1
ATOM 652 O O . GLY A 1 100 ? 15.250 23.274 15.108 1.00 45.51 626 GLY A O 1
ATOM 653 N N . ASP A 1 101 ? 14.519 24.327 16.952 1.00 44.48 627 ASP A N 1
ATOM 654 C CA . ASP A 1 101 ? 13.272 24.756 16.317 1.00 36.54 627 ASP A CA 1
ATOM 655 C C . ASP A 1 101 ? 13.560 25.836 15.280 1.00 42.30 627 ASP A C 1
ATOM 656 O O . ASP A 1 101 ? 14.353 26.749 15.513 1.00 46.54 627 ASP A O 1
ATOM 661 N N . PHE A 1 102 ? 12.897 25.729 14.138 1.00 34.20 628 PHE A N 1
ATOM 662 C CA . PHE A 1 102 ? 13.042 26.709 13.092 1.00 35.48 628 PHE A CA 1
ATOM 663 C C . PHE A 1 102 ? 11.940 27.745 13.167 1.00 39.71 628 PHE A C 1
ATOM 664 O O . PHE A 1 102 ? 10.758 27.413 13.208 1.00 44.12 628 PHE A O 1
ATOM 672 N N . LEU A 1 103 ? 12.339 29.010 13.172 1.00 32.75 629 LEU A N 1
ATOM 673 C CA . LEU A 1 103 ? 11.388 30.108 13.211 1.00 28.77 629 LEU A CA 1
ATOM 674 C C . LEU A 1 103 ? 10.675 30.325 11.874 1.00 41.33 629 LEU A C 1
ATOM 675 O O . LEU A 1 103 ? 11.317 30.487 10.817 1.00 36.47 629 LEU A O 1
ATOM 680 N N . ILE A 1 104 ? 9.343 30.304 11.927 1.00 39.75 630 ILE A N 1
ATOM 681 C CA . ILE A 1 104 ? 8.516 30.476 10.731 1.00 40.25 630 ILE A CA 1
ATOM 682 C C . ILE A 1 104 ? 7.835 31.837 10.704 1.00 43.68 630 ILE A C 1
ATOM 683 O O . ILE A 1 104 ? 7.849 32.530 9.682 1.00 46.49 630 ILE A O 1
ATOM 688 N N . GLU A 1 105 ? 7.225 32.199 11.831 1.00 38.73 631 GLU A N 1
ATOM 689 C CA . GLU A 1 105 ? 6.537 33.469 11.966 1.00 36.59 631 GLU A CA 1
ATOM 690 C C . GLU A 1 105 ? 6.834 34.080 13.345 1.00 49.69 631 GLU A C 1
ATOM 691 O O . GLU A 1 105 ? 6.907 33.376 14.344 1.00 45.48 631 GLU A O 1
ATOM 697 N N . VAL A 1 106 ? 7.034 35.392 13.376 1.00 58.23 632 VAL A N 1
ATOM 698 C CA . VAL A 1 106 ? 7.337 36.121 14.601 1.00 49.80 632 VAL A CA 1
ATOM 699 C C . VAL A 1 106 ? 6.435 37.341 14.656 1.00 49.06 632 VAL A C 1
ATOM 700 O O . VAL A 1 106 ? 6.547 38.220 13.816 1.00 56.64 632 VAL A O 1
ATOM 704 N N . ASN A 1 107 ? 5.535 37.374 15.637 1.00 44.22 633 ASN A N 1
ATOM 705 C CA . ASN A 1 107 ? 4.517 38.423 15.753 1.00 46.09 633 ASN A CA 1
ATOM 706 C C . ASN A 1 107 ? 3.786 38.739 14.448 1.00 54.26 633 ASN A C 1
ATOM 707 O O . ASN A 1 107 ? 3.693 39.900 14.033 1.00 57.43 633 ASN A O 1
ATOM 712 N N . GLY A 1 108 ? 3.272 37.700 13.801 1.00 51.63 634 GLY A N 1
ATOM 713 C CA . GLY A 1 108 ? 2.518 37.881 12.576 1.00 58.70 634 GLY A CA 1
ATOM 714 C C . GLY A 1 108 ? 3.359 38.236 11.360 1.00 59.28 634 GLY A C 1
ATOM 715 O O . GLY A 1 108 ? 2.818 38.606 10.321 1.00 57.91 634 GLY A O 1
ATOM 716 N N . VAL A 1 109 ? 4.680 38.126 11.478 1.00 52.17 635 VAL A N 1
ATOM 717 C CA . VAL A 1 109 ? 5.548 38.349 10.325 1.00 44.87 635 VAL A CA 1
ATOM 718 C C . VAL A 1 109 ? 6.265 37.075 9.884 1.00 49.52 635 VAL A C 1
ATOM 719 O O . VAL A 1 109 ? 6.956 36.439 10.680 1.00 55.74 635 VAL A O 1
ATOM 723 N N . ASN A 1 110 ? 6.099 36.708 8.614 1.00 39.11 636 ASN A N 1
ATOM 724 C CA . ASN A 1 110 ? 6.822 35.571 8.056 1.00 38.74 636 ASN A CA 1
ATOM 725 C C . ASN A 1 110 ? 8.339 35.799 8.041 1.00 41.47 636 ASN A C 1
ATOM 726 O O . ASN A 1 110 ? 8.809 36.802 7.521 1.00 36.67 636 ASN A O 1
ATOM 731 N N . VAL A 1 111 ? 9.105 34.863 8.593 1.00 40.94 637 VAL A N 1
ATOM 732 C CA . VAL A 1 111 ? 10.543 35.089 8.783 1.00 38.45 637 VAL A CA 1
ATOM 733 C C . VAL A 1 111 ? 11.403 33.953 8.228 1.00 37.70 637 VAL A C 1
ATOM 734 O O . VAL A 1 111 ? 12.636 33.931 8.418 1.00 29.59 637 VAL A O 1
ATOM 738 N N . VAL A 1 112 ? 10.744 33.023 7.541 1.00 30.19 638 VAL A N 1
ATOM 739 C CA . VAL A 1 112 ? 11.415 31.897 6.900 1.00 30.69 638 VAL A CA 1
ATOM 740 C C . VAL A 1 112 ? 12.673 32.297 6.150 1.00 28.36 638 VAL A C 1
ATOM 741 O O . VAL A 1 112 ? 13.715 31.655 6.299 1.00 34.48 638 VAL A O 1
ATOM 745 N N . LYS A 1 113 ? 12.571 33.370 5.364 1.00 31.84 639 LYS A N 1
ATOM 746 C CA . LYS A 1 113 ? 13.655 33.795 4.473 1.00 38.43 639 LYS A CA 1
ATOM 747 C C . LYS A 1 113 ? 14.384 35.021 4.993 1.00 45.99 639 LYS A C 1
ATOM 748 O O . LYS A 1 113 ? 15.237 35.583 4.299 1.00 49.08 639 LYS A O 1
ATOM 754 N N . VAL A 1 114 ? 14.037 35.444 6.202 1.00 43.87 640 VAL A N 1
ATOM 755 C CA . VAL A 1 114 ? 14.478 36.735 6.718 1.00 42.61 640 VAL A CA 1
ATOM 756 C C . VAL A 1 114 ? 15.825 36.663 7.451 1.00 40.80 640 VAL A C 1
ATOM 757 O O . VAL A 1 114 ? 16.101 35.716 8.173 1.00 49.78 640 VAL A O 1
ATOM 761 N N . GLY A 1 115 ? 16.666 37.666 7.237 1.00 45.93 641 GLY A N 1
ATOM 762 C CA . GLY A 1 115 ? 17.968 37.730 7.870 1.00 47.27 641 GLY A CA 1
ATOM 763 C C . GLY A 1 115 ? 17.868 37.923 9.367 1.00 45.68 641 GLY A C 1
ATOM 764 O O . GLY A 1 115 ? 16.825 38.319 9.889 1.00 43.01 641 GLY A O 1
ATOM 765 N N . HIS A 1 116 ? 18.981 37.665 10.041 1.00 43.81 642 HIS A N 1
ATOM 766 C CA . HIS A 1 116 ? 19.044 37.584 11.494 1.00 41.21 642 HIS A CA 1
ATOM 767 C C . HIS A 1 116 ? 18.714 38.895 12.195 1.00 44.16 642 HIS A C 1
ATOM 768 O O . HIS A 1 116 ? 17.863 38.939 13.093 1.00 51.89 642 HIS A O 1
ATOM 775 N N . LYS A 1 117 ? 19.393 39.958 11.788 1.00 40.44 643 LYS A N 1
ATOM 776 C CA . LYS A 1 117 ? 19.168 41.264 12.381 1.00 48.98 643 LYS A CA 1
ATOM 777 C C . LYS A 1 117 ? 17.682 41.662 12.401 1.00 47.58 643 LYS A C 1
ATOM 778 O O . LYS A 1 117 ? 17.194 42.163 13.411 1.00 53.10 643 LYS A O 1
ATOM 780 N N . GLN A 1 118 ? 16.965 41.414 11.307 1.00 50.44 644 GLN A N 1
ATOM 781 C CA . GLN A 1 118 ? 15.567 41.840 11.201 1.00 56.44 644 GLN A CA 1
ATOM 782 C C . GLN A 1 118 ? 14.672 41.013 12.120 1.00 53.68 644 GLN A C 1
ATOM 783 O O . GLN A 1 118 ? 13.777 41.552 12.783 1.00 56.02 644 GLN A O 1
ATOM 789 N N . VAL A 1 119 ? 14.911 39.705 12.150 1.00 43.29 645 VAL A N 1
ATOM 790 C CA . VAL A 1 119 ? 14.158 38.827 13.035 1.00 44.62 645 VAL A CA 1
ATOM 791 C C . VAL A 1 119 ? 14.365 39.247 14.499 1.00 57.07 645 VAL A C 1
ATOM 792 O O . VAL A 1 119 ? 13.400 39.413 15.263 1.00 54.08 645 VAL A O 1
ATOM 796 N N . VAL A 1 120 ? 15.630 39.420 14.874 1.00 46.94 646 VAL A N 1
ATOM 797 C CA . VAL A 1 120 ? 15.974 39.951 16.178 1.00 41.37 646 VAL A CA 1
ATOM 798 C C . VAL A 1 120 ? 15.246 41.271 16.457 1.00 50.16 646 VAL A C 1
ATOM 799 O O . VAL A 1 120 ? 14.684 41.456 17.537 1.00 53.74 646 VAL A O 1
ATOM 803 N N . GLY A 1 121 ? 15.236 42.174 15.480 1.00 53.38 647 GLY A N 1
ATOM 804 C CA . GLY A 1 121 ? 14.519 43.434 15.614 1.00 37.28 647 GLY A CA 1
ATOM 805 C C . GLY A 1 121 ? 13.028 43.265 15.872 1.00 36.26 647 GLY A C 1
ATOM 806 O O . GLY A 1 121 ? 12.443 44.002 16.662 1.00 58.29 647 GLY A O 1
ATOM 807 N N . LEU A 1 122 ? 12.402 42.295 15.212 1.00 40.18 648 LEU A N 1
ATOM 808 C CA . LEU A 1 122 ? 10.987 42.005 15.455 1.00 49.28 648 LEU A CA 1
ATOM 809 C C . LEU A 1 122 ? 10.752 41.498 16.876 1.00 55.40 648 LEU A C 1
ATOM 810 O O . LEU A 1 122 ? 9.813 41.927 17.555 1.00 60.74 648 LEU A O 1
ATOM 815 N N . ILE A 1 123 ? 11.608 40.581 17.316 1.00 49.65 649 ILE A N 1
ATOM 816 C CA . ILE A 1 123 ? 11.508 40.016 18.653 1.00 48.43 649 ILE A CA 1
ATOM 817 C C . ILE A 1 123 ? 11.617 41.098 19.721 1.00 53.78 649 ILE A C 1
ATOM 818 O O . ILE A 1 123 ? 10.924 41.053 20.740 1.00 62.05 649 ILE A O 1
ATOM 823 N N . ARG A 1 124 ? 12.465 42.087 19.456 1.00 53.32 650 ARG A N 1
ATOM 824 C CA . ARG A 1 124 ? 12.704 43.170 20.391 1.00 54.31 650 ARG A CA 1
ATOM 825 C C . ARG A 1 124 ? 11.588 44.202 20.391 1.00 54.58 650 ARG A C 1
ATOM 826 O O . ARG A 1 124 ? 11.333 44.818 21.415 1.00 60.08 650 ARG A O 1
ATOM 834 N N . GLN A 1 125 ? 10.934 44.400 19.247 1.00 54.02 651 GLN A N 1
ATOM 835 C CA . GLN A 1 125 ? 9.801 45.326 19.173 1.00 56.70 651 GLN A CA 1
ATOM 836 C C . GLN A 1 125 ? 8.617 44.807 19.982 1.00 61.32 651 GLN A C 1
ATOM 837 O O . GLN A 1 125 ? 7.770 45.587 20.425 1.00 62.30 651 GLN A O 1
ATOM 843 N N . GLY A 1 126 ? 8.560 43.488 20.160 1.00 56.89 652 GLY A N 1
ATOM 844 C CA . GLY A 1 126 ? 7.494 42.852 20.915 1.00 57.24 652 GLY A CA 1
ATOM 845 C C . GLY A 1 126 ? 7.528 43.100 22.417 1.00 56.37 652 GLY A C 1
ATOM 846 O O . GLY A 1 126 ? 6.504 43.000 23.086 1.00 50.44 652 GLY A O 1
ATOM 847 N N . GLY A 1 127 ? 8.700 43.432 22.952 1.00 63.36 653 GLY A N 1
ATOM 848 C CA . GLY A 1 127 ? 8.834 43.703 24.374 1.00 57.24 653 GLY A CA 1
ATOM 849 C C . GLY A 1 127 ? 8.782 42.439 25.219 1.00 57.17 653 GLY A C 1
ATOM 850 O O . GLY A 1 127 ? 9.598 41.527 25.043 1.00 59.33 653 GLY A O 1
ATOM 851 N N . ASN A 1 128 ? 7.816 42.366 26.129 1.00 46.94 654 ASN A N 1
ATOM 852 C CA . ASN A 1 128 ? 7.699 41.185 26.990 1.00 53.56 654 ASN A CA 1
ATOM 853 C C . ASN A 1 128 ? 6.906 40.025 26.383 1.00 51.68 654 ASN A C 1
ATOM 854 O O . ASN A 1 128 ? 6.938 38.904 26.885 1.00 50.21 654 ASN A O 1
ATOM 859 N N . ARG A 1 129 ? 6.218 40.297 25.286 1.00 53.29 655 ARG A N 1
ATOM 860 C CA . ARG A 1 129 ? 5.433 39.273 24.622 1.00 53.23 655 ARG A CA 1
ATOM 861 C C . ARG A 1 129 ? 6.019 38.900 23.260 1.00 49.19 655 ARG A C 1
ATOM 862 O O . ARG A 1 129 ? 6.421 39.768 22.491 1.00 54.35 655 ARG A O 1
ATOM 870 N N . LEU A 1 130 ? 6.066 37.601 22.980 1.00 39.32 656 LEU A N 1
ATOM 871 C CA . LEU A 1 130 ? 6.542 37.083 21.707 1.00 36.40 656 LEU A CA 1
ATOM 872 C C . LEU A 1 130 ? 5.657 35.922 21.273 1.00 46.09 656 LEU A C 1
ATOM 873 O O . LEU A 1 130 ? 5.486 34.953 22.023 1.00 47.42 656 LEU A O 1
ATOM 878 N N . VAL A 1 131 ? 5.089 36.017 20.072 1.00 37.99 657 VAL A N 1
ATOM 879 C CA . VAL A 1 131 ? 4.231 34.948 19.566 1.00 43.31 657 VAL A CA 1
ATOM 880 C C . VAL A 1 131 ? 4.747 34.412 18.236 1.00 44.44 657 VAL A C 1
ATOM 881 O O . VAL A 1 131 ? 4.874 35.144 17.253 1.00 46.35 657 VAL A O 1
ATOM 885 N N . MET A 1 132 ? 5.066 33.123 18.230 1.00 36.64 658 MET A N 1
ATOM 886 C CA . MET A 1 132 ? 5.812 32.526 17.137 1.00 41.64 658 MET A CA 1
ATOM 887 C C . MET A 1 132 ? 5.208 31.246 16.613 1.00 43.90 658 MET A C 1
ATOM 888 O O . MET A 1 132 ? 4.706 30.432 17.386 1.00 54.68 658 MET A O 1
ATOM 893 N N . LYS A 1 133 ? 5.269 31.072 15.297 1.00 32.96 659 LYS A N 1
ATOM 894 C CA . LYS A 1 133 ? 5.105 29.747 14.701 1.00 38.67 659 LYS A CA 1
ATOM 895 C C . LYS A 1 133 ? 6.508 29.207 14.441 1.00 40.73 659 LYS A C 1
ATOM 896 O O . LYS A 1 133 ? 7.347 29.899 13.880 1.00 39.00 659 LYS A O 1
ATOM 902 N N . VAL A 1 134 ? 6.778 27.989 14.890 1.00 37.55 660 VAL A N 1
ATOM 903 C CA . VAL A 1 134 ? 8.074 27.390 14.655 1.00 30.92 660 VAL A CA 1
ATOM 904 C C . VAL A 1 134 ? 7.875 25.974 14.157 1.00 31.13 660 VAL A C 1
ATOM 905 O O . VAL A 1 134 ? 6.779 25.420 14.248 1.00 28.10 660 VAL A O 1
ATOM 909 N N . VAL A 1 135 ? 8.948 25.377 13.655 1.00 26.96 661 VAL A N 1
ATOM 910 C CA . VAL A 1 135 ? 8.878 24.015 13.166 1.00 33.55 661 VAL A CA 1
ATOM 911 C C . VAL A 1 135 ? 10.015 23.206 13.749 1.00 40.59 661 VAL A C 1
ATOM 912 O O . VAL A 1 135 ? 11.157 23.676 13.799 1.00 46.74 661 VAL A O 1
ATOM 916 N N . SER A 1 136 ? 9.688 21.998 14.212 1.00 38.45 662 SER A N 1
ATOM 917 C CA . SER A 1 136 ? 10.688 21.016 14.608 1.00 42.29 662 SER A CA 1
ATOM 918 C C . SER A 1 136 ? 10.866 19.953 13.539 1.00 45.20 662 SER A C 1
ATOM 919 O O . SER A 1 136 ? 9.908 19.541 12.875 1.00 41.37 662 SER A O 1
ATOM 922 N N . VAL A 1 137 ? 12.103 19.486 13.423 1.00 36.40 663 VAL A N 1
ATOM 923 C CA . VAL A 1 137 ? 12.483 18.508 12.432 1.00 38.95 663 VAL A CA 1
ATOM 924 C C . VAL A 1 137 ? 13.317 17.414 13.097 1.00 49.63 663 VAL A C 1
ATOM 925 O O . VAL A 1 137 ? 14.268 17.702 13.828 1.00 57.04 663 VAL A O 1
ATOM 929 N N . THR A 1 138 ? 12.950 16.159 12.841 1.00 48.60 664 THR A N 1
ATOM 930 C CA . THR A 1 138 ? 13.664 15.006 13.390 1.00 65.72 664 THR A CA 1
ATOM 931 C C . THR A 1 138 ? 13.657 13.861 12.376 1.00 68.87 664 THR A C 1
ATOM 932 O O . THR A 1 138 ? 12.841 13.857 11.454 1.00 62.80 664 THR A O 1
ATOM 936 N N . ARG A 1 139 ? 14.567 12.900 12.539 1.00 75.63 665 ARG A N 1
ATOM 937 C CA . ARG A 1 139 ? 14.699 11.805 11.573 1.00 89.50 665 ARG A CA 1
ATOM 938 C C . ARG A 1 139 ? 14.595 10.434 12.239 1.00 104.59 665 ARG A C 1
ATOM 939 O O . ARG A 1 139 ? 14.422 10.330 13.454 1.00 108.33 665 ARG A O 1
ATOM 942 N N . ALA B 2 1 ? 23.510 26.056 -16.521 1.00 57.63 963 ALA B N 1
ATOM 943 C CA . ALA B 2 1 ? 23.301 25.332 -15.267 1.00 54.41 963 ALA B CA 1
ATOM 944 C C . ALA B 2 1 ? 24.566 25.239 -14.415 1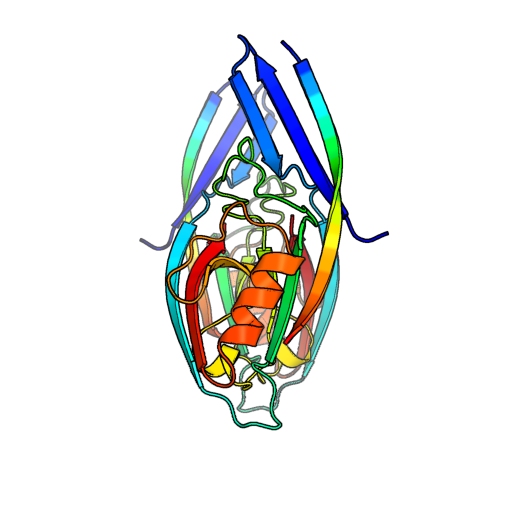.00 46.89 963 ALA B C 1
ATOM 945 O O . ALA B 2 1 ? 25.666 25.024 -14.934 1.00 51.97 963 ALA B O 1
ATOM 947 N N . ASP B 2 2 ? 24.404 25.392 -13.101 1.00 43.34 964 ASP B N 1
ATOM 948 C CA . ASP B 2 2 ? 25.527 25.243 -12.193 1.00 41.01 964 ASP B CA 1
ATOM 949 C C . ASP B 2 2 ? 25.119 24.879 -10.752 1.00 46.26 964 ASP B C 1
ATOM 950 O O . ASP B 2 2 ? 23.999 25.149 -10.301 1.00 55.20 964 ASP B O 1
ATOM 955 N N . SER B 2 3 ? 26.044 24.266 -10.028 1.00 42.08 965 SER B N 1
ATOM 956 C CA . SER B 2 3 ? 25.829 23.991 -8.620 1.00 40.06 965 SER B CA 1
ATOM 957 C C . SER B 2 3 ? 27.050 24.439 -7.822 1.00 41.06 965 SER B C 1
ATOM 958 O O . SER B 2 3 ? 28.168 23.983 -8.079 1.00 39.54 965 SER B O 1
ATOM 961 N N . ILE B 2 4 ? 26.847 25.345 -6.869 1.00 37.96 966 ILE B N 1
ATOM 962 C CA . ILE B 2 4 ? 27.974 25.905 -6.129 1.00 44.68 966 ILE B CA 1
ATOM 963 C C . ILE B 2 4 ? 27.724 25.937 -4.636 1.00 44.64 966 ILE B C 1
ATOM 964 O O . ILE B 2 4 ? 26.628 26.290 -4.185 1.00 48.71 966 ILE B O 1
ATOM 969 N N . GLU B 2 5 ? 28.741 25.559 -3.867 1.00 57.22 967 GLU B N 1
ATOM 970 C CA . GLU B 2 5 ? 28.655 25.610 -2.409 1.00 53.85 967 GLU B CA 1
ATOM 971 C C . GLU B 2 5 ? 29.238 26.906 -1.877 1.00 50.32 967 GLU B C 1
ATOM 972 O O . GLU B 2 5 ? 30.283 27.361 -2.338 1.00 57.32 967 GLU B O 1
ATOM 978 N N . ILE B 2 6 ? 28.550 27.500 -0.910 1.00 49.35 968 ILE B N 1
ATOM 979 C CA . ILE B 2 6 ? 28.979 28.760 -0.318 1.00 51.42 968 ILE B CA 1
ATOM 980 C C . ILE B 2 6 ? 28.703 28.823 1.176 1.00 47.28 968 ILE B C 1
ATOM 981 O O . ILE B 2 6 ? 27.632 28.426 1.661 1.00 42.91 968 ILE B O 1
ATOM 986 N N . TYR B 2 7 ? 29.672 29.346 1.907 1.00 42.12 969 TYR B N 1
ATOM 987 C CA . TYR B 2 7 ? 29.449 29.628 3.302 1.00 51.18 969 TYR B CA 1
ATOM 988 C C . TYR B 2 7 ? 28.796 30.991 3.425 1.00 50.93 969 TYR B C 1
ATOM 989 O O . TYR B 2 7 ? 29.362 32.001 3.014 1.00 54.85 969 TYR B O 1
ATOM 998 N N . ILE B 2 8 ? 27.582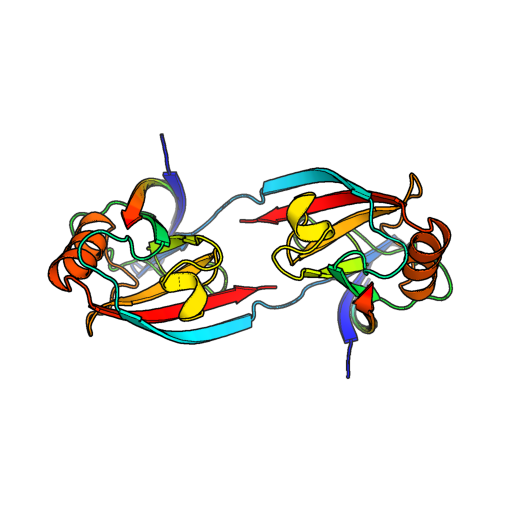 30.996 3.958 1.00 42.33 970 ILE B N 1
ATOM 999 C CA . ILE B 2 8 ? 26.909 32.225 4.326 1.00 46.12 970 ILE B CA 1
ATOM 1000 C C . ILE B 2 8 ? 27.117 32.440 5.808 1.00 46.71 970 ILE B C 1
ATOM 1001 O O . ILE B 2 8 ? 26.931 31.525 6.605 1.00 44.53 970 ILE B O 1
ATOM 1006 N N . PRO B 2 9 ? 27.534 33.647 6.184 1.00 50.70 971 PRO B N 1
ATOM 1007 C CA . PRO B 2 9 ? 27.778 33.924 7.601 1.00 46.89 971 PRO B CA 1
ATOM 1008 C C . PRO B 2 9 ? 26.487 33.906 8.442 1.00 42.11 971 PRO B C 1
ATOM 1009 O O . PRO B 2 9 ? 25.400 34.218 7.954 1.00 42.00 971 PRO B O 1
ATOM 1013 N N . GLU B 2 10 ? 26.623 33.509 9.703 1.00 46.00 972 GLU B N 1
ATOM 1014 C CA . GLU B 2 10 ? 25.490 33.412 10.620 1.00 48.06 972 GLU B CA 1
ATOM 1015 C C . GLU B 2 10 ? 25.769 34.187 11.907 1.00 54.61 972 GLU B C 1
ATOM 1016 O O . GLU B 2 10 ? 26.916 34.323 12.344 1.00 58.07 972 GLU B O 1
ATOM 1022 N N . ALA B 2 11 ? 24.711 34.699 12.515 1.00 47.10 973 ALA B N 1
ATOM 1023 C CA . ALA B 2 11 ? 24.861 35.416 13.758 1.00 48.51 973 ALA B CA 1
ATOM 1024 C C . ALA B 2 11 ? 24.154 34.667 14.875 1.00 50.54 973 ALA B C 1
ATOM 1025 O O . ALA B 2 11 ? 23.230 33.890 14.624 1.00 47.20 973 ALA B O 1
ATOM 1027 N N . GLN B 2 12 ? 24.613 34.900 16.102 1.00 56.12 974 GLN B N 1
ATOM 1028 C CA . GLN B 2 12 ? 23.987 34.372 17.314 1.00 48.09 974 GLN B CA 1
ATOM 1029 C C . GLN B 2 12 ? 23.563 35.518 18.214 1.00 56.34 974 GLN B C 1
ATOM 1030 O O . GLN B 2 12 ? 24.290 36.501 18.388 1.00 63.15 974 GLN B O 1
ATOM 1036 N N . THR B 2 13 ? 22.386 35.383 18.799 1.00 55.69 975 THR B N 1
ATOM 1037 C CA . THR B 2 13 ? 21.856 36.422 19.658 1.00 52.22 975 THR B CA 1
ATOM 1038 C C . THR B 2 13 ? 21.049 35.808 20.788 1.00 55.60 975 THR B C 1
ATOM 1039 O O . THR B 2 13 ? 20.060 35.115 20.555 1.00 54.20 975 THR B O 1
ATOM 1043 N N . ARG B 2 14 ? 21.495 36.045 22.015 1.00 57.57 976 ARG B N 1
ATOM 1044 C CA . ARG B 2 14 ? 20.760 35.593 23.180 1.00 55.62 976 ARG B CA 1
ATOM 1045 C C . ARG B 2 14 ? 19.607 36.554 23.429 1.00 56.54 976 ARG B C 1
ATOM 1046 O O . ARG B 2 14 ? 19.802 37.770 23.445 1.00 55.28 976 ARG B O 1
ATOM 1054 N N . LEU B 2 15 ? 18.406 36.002 23.596 1.00 46.21 977 LEU B N 1
ATOM 1055 C CA . LEU B 2 15 ? 17.222 36.799 23.902 1.00 46.50 977 LEU B CA 1
ATOM 1056 C C . LEU B 2 15 ? 16.440 36.246 25.105 1.00 63.79 977 LEU B C 1
ATOM 1057 O O . LEU B 2 15 ? 16.792 35.207 25.672 1.00 70.71 977 LEU B O 1
ATOM 1063 N N . ARG C 1 16 ? 33.481 34.182 12.237 1.00 88.05 542 ARG C N 1
ATOM 1064 C CA . ARG C 1 16 ? 33.834 32.872 11.701 1.00 82.00 542 ARG C CA 1
ATOM 1065 C C . ARG C 1 16 ? 32.635 31.910 11.729 1.00 84.09 542 ARG C C 1
ATOM 1066 O O . ARG C 1 16 ? 32.738 30.774 11.251 1.00 90.59 542 ARG C O 1
ATOM 1068 N N . THR C 1 17 ? 31.505 32.371 12.274 1.00 75.72 543 THR C N 1
ATOM 1069 C CA . THR C 1 17 ? 30.279 31.568 12.349 1.00 69.79 543 THR C CA 1
ATOM 1070 C C . THR C 1 17 ? 29.501 31.571 11.039 1.00 62.56 543 THR C C 1
ATOM 1071 O O . THR C 1 17 ? 29.046 32.609 10.573 1.00 56.56 543 THR C O 1
ATOM 1075 N N . LYS C 1 18 ? 29.329 30.395 10.457 1.00 57.26 544 LYS C N 1
ATOM 1076 C CA . LYS C 1 18 ? 28.769 30.317 9.129 1.00 56.41 544 LYS C CA 1
ATOM 1077 C C . LYS C 1 18 ? 28.197 28.938 8.867 1.00 56.54 544 LYS C C 1
ATOM 1078 O O . LYS C 1 18 ? 28.483 27.980 9.600 1.00 52.42 544 LYS C O 1
ATOM 1084 N N . ARG C 1 19 ? 27.389 28.860 7.809 1.00 47.67 545 ARG C N 1
ATOM 1085 C CA . ARG C 1 19 ? 26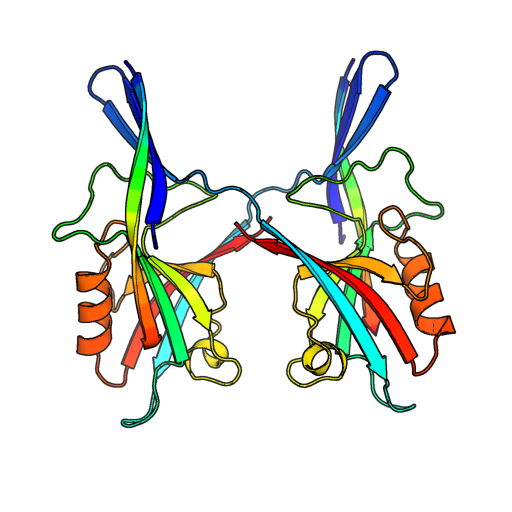.712 27.635 7.401 1.00 47.01 545 ARG C CA 1
ATOM 1086 C C . ARG C 1 19 ? 26.888 27.429 5.897 1.00 42.46 545 ARG C C 1
ATOM 1087 O O . ARG C 1 19 ? 26.797 28.373 5.112 1.00 35.74 545 ARG C O 1
ATOM 1095 N N . LEU C 1 20 ? 27.140 26.188 5.505 1.00 48.34 546 LEU C N 1
ATOM 1096 C CA . LEU C 1 20 ? 27.254 25.834 4.095 1.00 37.63 546 LEU C CA 1
ATOM 1097 C C . LEU C 1 20 ? 25.875 25.772 3.445 1.00 44.02 546 LEU C C 1
ATOM 1098 O O . LEU C 1 20 ? 24.957 25.085 3.938 1.00 37.95 546 LEU C O 1
ATOM 1103 N N . PHE C 1 21 ? 25.726 26.522 2.355 1.00 39.30 547 PHE C N 1
ATOM 1104 C CA . PHE C 1 21 ? 24.556 26.411 1.499 1.00 31.97 547 PHE C CA 1
ATOM 1105 C C . PHE C 1 21 ? 24.986 25.980 0.091 1.00 35.89 547 PHE C C 1
ATOM 1106 O O . PHE C 1 21 ? 26.155 26.113 -0.305 1.00 38.44 547 PHE C O 1
ATOM 1114 N N . ARG C 1 22 ? 24.032 25.464 -0.665 1.00 35.94 548 ARG C N 1
ATOM 1115 C CA . ARG C 1 22 ? 24.277 25.127 -2.050 1.00 29.03 548 ARG C CA 1
ATOM 1116 C C . ARG C 1 22 ? 23.447 26.046 -2.930 1.00 37.89 548 ARG C C 1
ATOM 1117 O O . ARG C 1 22 ? 22.238 26.203 -2.733 1.00 33.38 548 ARG C O 1
ATOM 1125 N N . HIS C 1 23 ? 24.112 26.678 -3.884 1.00 28.93 549 HIS C N 1
ATOM 1126 C CA . HIS C 1 23 ? 23.401 27.484 -4.850 1.00 34.63 549 HIS C CA 1
ATOM 1127 C C . HIS C 1 23 ? 23.285 26.649 -6.099 1.00 30.45 549 HIS C C 1
ATOM 1128 O O . HIS C 1 23 ? 24.279 26.272 -6.700 1.00 33.21 549 HIS C O 1
ATOM 1135 N N . TYR C 1 24 ? 22.054 26.316 -6.442 1.00 35.85 550 TYR C N 1
ATOM 1136 C CA . TYR C 1 24 ? 21.785 25.501 -7.603 1.00 38.29 550 TYR C CA 1
ATOM 1137 C C . TYR C 1 24 ? 20.926 26.269 -8.599 1.00 43.47 550 TYR C C 1
ATOM 1138 O O . TYR C 1 24 ? 19.849 26.771 -8.272 1.00 43.28 550 TYR C O 1
ATOM 1147 N N . THR C 1 25 ? 21.406 26.370 -9.826 1.00 41.39 551 THR C N 1
ATOM 1148 C CA . THR C 1 25 ? 20.651 27.096 -10.832 1.00 32.43 551 THR C CA 1
ATOM 1149 C C . THR C 1 25 ? 20.622 26.299 -12.109 1.00 40.19 551 THR C C 1
ATOM 1150 O O . THR C 1 25 ? 21.625 25.723 -12.522 1.00 47.11 551 THR C O 1
ATOM 1154 N N . VAL C 1 26 ? 19.451 26.245 -12.721 1.00 43.08 552 VAL C N 1
ATOM 1155 C CA . VAL C 1 26 ? 19.320 25.679 -14.043 1.00 44.43 552 VAL C CA 1
ATOM 1156 C C . VAL C 1 26 ? 18.123 26.335 -14.718 1.00 40.66 552 VAL C C 1
ATOM 1157 O O . VAL C 1 26 ? 17.108 26.599 -14.072 1.00 40.66 552 VAL C O 1
ATOM 1161 N N . GLY C 1 27 ? 18.246 26.614 -16.010 1.00 44.22 553 GLY C N 1
ATOM 1162 C CA . GLY C 1 27 ? 17.175 27.242 -16.758 1.00 48.03 553 GLY C CA 1
ATOM 1163 C C . GLY C 1 27 ? 16.754 28.590 -16.203 1.00 45.74 553 GLY C C 1
ATOM 1164 O O . GLY C 1 27 ? 15.625 29.023 -16.434 1.00 40.00 553 GLY C O 1
ATOM 1165 N N . SER C 1 28 ? 17.661 29.233 -15.467 1.00 44.42 554 SER C N 1
ATOM 1166 C CA . SER C 1 28 ? 17.438 30.560 -14.883 1.00 50.61 554 SER C CA 1
ATOM 1167 C C . SER C 1 28 ? 16.451 30.534 -13.714 1.00 45.42 554 SER C C 1
ATOM 1168 O O . SER C 1 28 ? 15.930 31.569 -13.285 1.00 49.40 554 SER C O 1
ATOM 1171 N N . TYR C 1 29 ? 16.199 29.331 -13.219 1.00 35.91 555 TYR C N 1
ATOM 1172 C CA . TYR C 1 29 ? 15.561 29.131 -11.924 1.00 46.66 555 TYR C CA 1
ATOM 1173 C C . TYR C 1 29 ? 16.631 28.890 -10.867 1.00 44.78 555 TYR C C 1
ATOM 1174 O O . TYR C 1 29 ? 17.534 28.094 -11.078 1.00 47.84 555 TYR C O 1
ATOM 1183 N N . ASP C 1 30 ? 16.516 29.561 -9.727 1.00 44.53 556 ASP C N 1
ATOM 1184 C CA . ASP C 1 30 ? 17.532 29.487 -8.676 1.00 31.50 556 ASP C CA 1
ATOM 1185 C C . ASP C 1 30 ? 17.023 28.869 -7.384 1.00 42.06 556 ASP C C 1
ATOM 1186 O O . ASP C 1 30 ? 15.850 29.011 -7.017 1.00 41.15 556 ASP C O 1
ATOM 1191 N N . SER C 1 31 ? 17.923 28.210 -6.669 1.00 35.02 557 SER C N 1
ATOM 1192 C CA . SER C 1 31 ? 17.562 27.614 -5.404 1.00 32.85 557 SER C CA 1
ATOM 1193 C C . SER C 1 31 ? 18.757 27.555 -4.469 1.00 47.08 557 SER C C 1
ATOM 1194 O O . SER C 1 31 ? 19.774 26.928 -4.779 1.00 41.90 557 SER C O 1
ATOM 1197 N N . LEU C 1 32 ? 18.627 28.230 -3.331 1.00 37.10 558 LEU C N 1
ATOM 1198 C CA . LEU C 1 32 ? 19.644 28.194 -2.302 1.00 28.32 558 LEU C CA 1
ATOM 1199 C C . LEU C 1 32 ? 19.134 27.324 -1.172 1.00 35.51 558 LEU C C 1
ATOM 1200 O O . LEU C 1 32 ? 18.127 27.652 -0.530 1.00 36.61 558 LEU C O 1
ATOM 1205 N N . THR C 1 33 ? 19.818 26.208 -0.941 1.00 27.84 559 THR C N 1
ATOM 1206 C CA . THR C 1 33 ? 19.446 25.294 0.140 1.00 33.18 559 THR C CA 1
ATOM 1207 C C . THR C 1 33 ? 20.611 25.067 1.106 1.00 30.17 559 THR C C 1
ATOM 1208 O O . THR C 1 33 ? 21.773 25.138 0.703 1.00 31.60 559 THR C O 1
ATOM 1212 N N . SER C 1 34 ? 20.302 24.787 2.369 1.00 32.01 560 SER C N 1
ATOM 1213 C CA . SER C 1 34 ? 21.327 24.390 3.349 1.00 42.23 560 SER C CA 1
ATOM 1214 C C . SER C 1 34 ? 22.022 23.123 2.877 1.00 45.16 560 SER C C 1
ATOM 1215 O O . SER C 1 34 ? 21.389 22.219 2.333 1.00 38.44 560 SER C O 1
ATOM 1218 N N . HIS C 1 35 ? 23.325 23.046 3.088 1.00 46.76 561 HIS C N 1
ATOM 1219 C CA . HIS C 1 35 ? 24.066 21.894 2.609 1.00 47.15 561 HIS C CA 1
ATOM 1220 C C . HIS C 1 35 ? 25.151 21.520 3.609 1.00 48.53 561 HIS C C 1
ATOM 1221 O O . HIS C 1 35 ? 26.333 21.451 3.275 1.00 49.81 561 HIS C O 1
ATOM 1228 N N . SER C 1 36 ? 24.747 21.275 4.844 1.00 55.23 562 SER C N 1
ATOM 1229 C CA . SER C 1 36 ? 25.727 21.023 5.896 1.00 62.09 562 SER C CA 1
ATOM 1230 C C . SER C 1 36 ? 26.289 19.599 5.912 1.00 59.82 562 SER C C 1
ATOM 1231 O O . SER C 1 36 ? 25.585 18.617 5.622 1.00 59.96 562 SER C O 1
ATOM 1234 N N . ASP C 1 37 ? 27.578 19.524 6.230 1.00 50.38 563 ASP C N 1
ATOM 1235 C CA . ASP C 1 37 ? 28.258 18.270 6.490 1.00 59.52 563 ASP C CA 1
ATOM 1236 C C . ASP C 1 37 ? 27.754 17.656 7.784 1.00 59.57 563 ASP C C 1
ATOM 1237 O O . ASP C 1 37 ? 27.490 18.363 8.754 1.00 55.97 563 ASP C O 1
ATOM 1242 N N . TYR C 1 38 ? 27.630 16.337 7.789 1.00 61.40 564 TYR C N 1
ATOM 1243 C CA . TYR C 1 38 ? 27.318 15.614 9.010 1.00 70.24 564 TYR C CA 1
ATOM 1244 C C . TYR C 1 38 ? 28.405 15.799 10.051 1.00 70.08 564 TYR C C 1
ATOM 1245 O O . TYR C 1 38 ? 29.578 15.585 9.780 1.00 66.19 564 TYR C O 1
ATOM 1254 N N . VAL C 1 39 ? 28.000 16.214 11.242 1.00 58.47 565 VAL C N 1
ATOM 1255 C CA . VAL C 1 39 ? 28.897 16.258 12.382 1.00 66.00 565 VAL C CA 1
ATOM 1256 C C . VAL C 1 39 ? 28.663 15.016 13.226 1.00 63.37 565 VAL C C 1
ATOM 1257 O O . VAL C 1 39 ? 27.613 14.884 13.848 1.00 63.16 565 VAL C O 1
ATOM 1261 N N . ILE C 1 40 ? 29.629 14.103 13.238 1.00 61.31 566 ILE C N 1
ATOM 1262 C CA . ILE C 1 40 ? 29.522 12.916 14.067 1.00 64.40 566 ILE C CA 1
ATOM 1263 C C . ILE C 1 40 ? 30.329 13.113 15.347 1.00 77.36 566 ILE C C 1
ATOM 1264 O O . ILE C 1 40 ? 31.563 13.168 15.317 1.00 87.82 566 ILE C O 1
ATOM 1269 N N . ASP C 1 41 ? 29.622 13.229 16.467 1.00 67.71 567 ASP C N 1
ATOM 1270 C CA . ASP C 1 41 ? 30.257 13.467 17.755 1.00 62.86 567 ASP C CA 1
ATOM 1271 C C . ASP C 1 41 ? 30.087 12.285 18.699 1.00 56.86 567 ASP C C 1
ATOM 1272 O O . ASP C 1 41 ? 28.995 12.065 19.248 1.00 48.80 567 ASP C O 1
ATOM 1277 N N . ASP C 1 42 ? 31.174 11.535 18.884 1.00 51.99 568 ASP C N 1
ATOM 1278 C CA . ASP C 1 42 ? 31.208 10.433 19.843 1.00 52.19 568 ASP C CA 1
ATOM 1279 C C . ASP C 1 42 ? 31.559 10.911 21.267 1.00 55.21 568 ASP C C 1
ATOM 1280 O O . ASP C 1 42 ? 32.465 11.727 21.463 1.00 51.87 568 ASP C O 1
ATOM 1285 N N . LYS C 1 43 ? 30.814 10.417 22.252 1.00 46.35 569 LYS C N 1
ATOM 1286 C CA . LYS C 1 43 ? 31.070 10.773 23.640 1.00 45.52 569 LYS C CA 1
ATOM 1287 C C . LYS C 1 43 ? 30.810 9.611 24.602 1.00 50.48 569 LYS C C 1
ATOM 1288 O O . LYS C 1 43 ? 30.022 8.696 24.317 1.00 46.61 569 LYS C O 1
ATOM 1294 N N . VAL C 1 44 ? 31.514 9.641 25.730 1.00 47.71 570 VAL C N 1
ATOM 1295 C CA . VAL C 1 44 ? 31.314 8.660 26.793 1.00 49.74 570 VAL C CA 1
ATOM 1296 C C . VAL C 1 44 ? 30.518 9.292 27.942 1.00 48.88 570 VAL C C 1
ATOM 1297 O O . VAL C 1 44 ? 30.960 10.259 28.568 1.00 56.57 570 VAL C O 1
ATOM 1301 N N . ALA C 1 45 ? 29.332 8.756 28.199 1.00 40.09 571 ALA C N 1
ATOM 1302 C CA . ALA C 1 45 ? 28.525 9.216 29.323 1.00 41.34 571 ALA C CA 1
ATOM 1303 C C . ALA C 1 45 ? 28.577 8.211 30.478 1.00 42.54 571 ALA C C 1
ATOM 1304 O O . ALA C 1 45 ? 28.456 7.002 30.257 1.00 42.22 571 ALA C O 1
ATOM 1306 N N . ILE C 1 46 ? 28.739 8.716 31.701 1.00 41.03 572 ILE C N 1
ATOM 1307 C CA . ILE C 1 46 ? 28.803 7.873 32.896 1.00 41.59 572 ILE C CA 1
ATOM 1308 C C . ILE C 1 46 ? 27.685 8.197 33.876 1.00 49.93 572 ILE C C 1
ATOM 1309 O O . ILE C 1 46 ? 27.655 9.279 34.472 1.00 46.67 572 ILE C O 1
ATOM 1314 N N . LEU C 1 47 ? 26.773 7.247 34.049 1.00 50.46 573 LEU C N 1
ATOM 1315 C CA . LEU C 1 47 ? 25.557 7.508 34.806 1.00 45.15 573 LEU C CA 1
ATOM 1316 C C . LEU C 1 47 ? 25.576 6.797 36.147 1.00 45.49 573 LEU C C 1
ATOM 1317 O O . LEU C 1 47 ? 25.737 5.580 36.215 1.00 44.15 573 LEU C O 1
ATOM 1322 N N . GLN C 1 48 ? 25.410 7.581 37.208 1.00 50.54 574 GLN C N 1
ATOM 1323 C CA . GLN C 1 48 ? 25.340 7.069 38.568 1.00 47.63 574 GLN C CA 1
ATOM 1324 C C . GLN C 1 48 ? 23.976 7.456 39.140 1.00 52.40 574 GLN C C 1
ATOM 1325 O O . GLN C 1 48 ? 23.694 8.634 39.363 1.00 54.94 574 GLN C O 1
ATOM 1331 N N . LYS C 1 49 ? 23.110 6.470 39.343 1.00 57.37 575 LYS C N 1
ATOM 1332 C CA . LYS C 1 49 ? 21.764 6.747 39.829 1.00 62.65 575 LYS C CA 1
ATOM 1333 C C . LYS C 1 49 ? 21.613 6.185 41.234 1.00 64.46 575 LYS C C 1
ATOM 1334 O O . LYS C 1 49 ? 22.427 5.371 41.661 1.00 69.10 575 LYS C O 1
ATOM 1340 N N . ARG C 1 50 ? 20.593 6.639 41.961 1.00 62.31 576 ARG C N 1
ATOM 1341 C CA . ARG C 1 50 ? 20.262 6.062 43.266 1.00 65.56 576 ARG C CA 1
ATOM 1342 C C . ARG C 1 50 ? 19.425 4.803 43.039 1.00 73.40 576 ARG C C 1
ATOM 1343 O O . ARG C 1 50 ? 18.931 4.569 41.924 1.00 77.21 576 ARG C O 1
ATOM 1347 N N . ASP C 1 51 ? 19.270 3.996 44.086 1.00 69.04 577 ASP C N 1
ATOM 1348 C CA . ASP C 1 51 ? 18.585 2.710 43.980 1.00 77.98 577 ASP C CA 1
ATOM 1349 C C . ASP C 1 51 ? 17.182 2.815 43.402 1.00 84.11 577 ASP C C 1
ATOM 1350 O O . ASP C 1 51 ? 16.743 1.942 42.649 1.00 87.76 577 ASP C O 1
ATOM 1355 N N . HIS C 1 52 ? 16.487 3.895 43.739 1.00 79.50 578 HIS C N 1
ATOM 1356 C CA . HIS C 1 52 ? 15.093 4.032 43.337 1.00 87.23 578 HIS C CA 1
ATOM 1357 C C . HIS C 1 52 ? 14.826 4.895 42.096 1.00 84.75 578 HIS C C 1
ATOM 1358 O O . HIS C 1 52 ? 13.813 4.710 41.422 1.00 90.14 578 HIS C O 1
ATOM 1365 N N . GLU C 1 53 ? 15.718 5.827 41.783 1.00 75.77 579 GLU C N 1
ATOM 1366 C CA . GLU C 1 53 ? 15.539 6.598 40.562 1.00 75.44 579 GLU C CA 1
ATOM 1367 C C . GLU C 1 53 ? 15.914 5.769 39.337 1.00 64.64 579 GLU C C 1
ATOM 1368 O O . GLU C 1 53 ? 16.600 4.753 39.448 1.00 63.28 579 GLU C O 1
ATOM 1374 N N . GLY C 1 54 ? 15.424 6.188 38.177 1.00 59.58 580 GLY C N 1
ATOM 1375 C CA . GLY C 1 54 ? 15.817 5.572 36.923 1.00 54.20 580 GLY C CA 1
ATOM 1376 C C . GLY C 1 54 ? 16.948 6.374 36.316 1.00 52.49 580 GLY C C 1
ATOM 1377 O O . GLY C 1 54 ? 17.260 7.469 36.788 1.00 63.21 580 GLY C O 1
ATOM 1378 N N . PHE C 1 55 ? 17.577 5.842 35.277 1.00 46.76 581 PHE C N 1
ATOM 1379 C CA . PHE C 1 55 ? 18.637 6.589 34.593 1.00 52.48 581 PHE C CA 1
ATOM 1380 C C . PHE C 1 55 ? 18.065 7.813 33.859 1.00 55.26 581 PHE C C 1
ATOM 1381 O O . PHE C 1 55 ? 18.795 8.736 33.507 1.00 55.07 581 PHE C O 1
ATOM 1389 N N . GLY C 1 56 ? 16.752 7.809 33.646 1.00 57.67 582 GLY C N 1
ATOM 1390 C CA . GLY C 1 56 ? 16.059 8.924 33.034 1.00 57.07 582 GLY C CA 1
ATOM 1391 C C . GLY C 1 56 ? 16.149 8.991 31.518 1.00 60.11 582 GLY C C 1
ATOM 1392 O O . GLY C 1 56 ? 16.444 10.055 30.973 1.00 63.87 582 GLY C O 1
ATOM 1393 N N . PHE C 1 57 ? 15.901 7.868 30.842 1.00 57.70 583 PHE C N 1
ATOM 1394 C CA . PHE C 1 57 ? 15.797 7.842 29.376 1.00 57.15 583 PHE C CA 1
ATOM 1395 C C . PHE C 1 57 ? 14.982 6.678 28.833 1.00 49.65 583 PHE C C 1
ATOM 1396 O O . PHE C 1 57 ? 14.857 5.636 29.463 1.00 55.99 583 PHE C O 1
ATOM 1404 N N . VAL C 1 58 ? 14.452 6.867 27.636 1.00 50.96 584 VAL C N 1
ATOM 1405 C CA . VAL C 1 58 ? 13.764 5.809 26.926 1.00 56.10 584 VAL C CA 1
ATOM 1406 C C . VAL C 1 58 ? 14.593 5.360 25.720 1.00 62.91 584 VAL C C 1
ATOM 1407 O O . VAL C 1 58 ? 14.878 6.139 24.799 1.00 56.76 584 VAL C O 1
ATOM 1411 N N . LEU C 1 59 ? 14.992 4.095 25.753 1.00 64.81 585 LEU C N 1
ATOM 1412 C CA . LEU C 1 59 ? 15.785 3.505 24.693 1.00 55.98 585 LEU C CA 1
ATOM 1413 C C . LEU C 1 59 ? 14.868 2.884 23.650 1.00 59.23 585 LEU C C 1
ATOM 1414 O O . LEU C 1 59 ? 13.897 2.213 23.990 1.00 64.18 585 LEU C O 1
ATOM 1419 N N . ARG C 1 60 ? 15.179 3.098 22.380 1.00 56.05 586 ARG C N 1
ATOM 1420 C CA . ARG C 1 60 ? 14.383 2.514 21.305 1.00 55.70 586 ARG C CA 1
ATOM 1421 C C . ARG C 1 60 ? 15.254 1.943 20.203 1.00 58.77 586 ARG C C 1
ATOM 1422 O O . ARG C 1 60 ? 16.240 2.556 19.800 1.00 64.70 586 ARG C O 1
ATOM 1430 N N . GLY C 1 61 ? 14.893 0.767 19.711 1.00 60.76 587 GLY C N 1
ATOM 1431 C CA . GLY C 1 61 ? 15.531 0.258 18.516 1.00 61.26 587 GLY C CA 1
ATOM 1432 C C . GLY C 1 61 ? 15.135 -1.149 18.144 1.00 62.01 587 GLY C C 1
ATOM 1433 O O . GLY C 1 61 ? 14.283 -1.763 18.783 1.00 63.96 587 GLY C O 1
ATOM 1434 N N . ALA C 1 62 ? 15.790 -1.662 17.112 1.00 60.68 588 ALA C N 1
ATOM 1435 C CA . ALA C 1 62 ? 15.424 -2.935 16.514 1.00 64.16 588 ALA C CA 1
ATOM 1436 C C . ALA C 1 62 ? 15.495 -4.128 17.466 1.00 66.15 588 ALA C C 1
ATOM 1437 O O . ALA C 1 62 ? 16.504 -4.350 18.145 1.00 67.38 588 ALA C O 1
ATOM 1439 N N . LYS C 1 63 ? 14.412 -4.897 17.501 1.00 63.43 589 LYS C N 1
ATOM 1440 C CA . LYS C 1 63 ? 14.406 -6.154 18.227 1.00 66.79 589 LYS C CA 1
ATOM 1441 C C . LYS C 1 63 ? 15.232 -7.160 17.434 1.00 72.07 589 LYS C C 1
ATOM 1442 O O . LYS C 1 63 ? 15.169 -7.182 16.206 1.00 69.89 589 LYS C O 1
ATOM 1446 N N . ALA C 1 64 ? 16.005 -7.981 18.141 1.00 77.09 590 ALA C N 1
ATOM 1447 C CA . ALA C 1 64 ? 16.718 -9.108 17.542 1.00 78.82 590 ALA C CA 1
ATOM 1448 C C . ALA C 1 64 ? 17.232 -10.065 18.623 1.00 89.75 590 ALA C C 1
ATOM 1449 O O . ALA C 1 64 ? 17.913 -9.646 19.564 1.00 91.18 590 ALA C O 1
ATOM 1451 N N . GLU C 1 65 ? 16.901 -11.348 18.482 1.00 95.30 591 GLU C N 1
ATOM 1452 C CA . GLU C 1 65 ? 17.349 -12.372 19.423 1.00 98.16 591 GLU C CA 1
ATOM 1453 C C . GLU C 1 65 ? 18.857 -12.587 19.306 1.00 95.63 591 GLU C C 1
ATOM 1454 O O . GLU C 1 65 ? 19.511 -13.027 20.252 1.00 95.53 591 GLU C O 1
ATOM 1456 N N . THR C 1 66 ? 19.395 -12.290 18.126 1.00 90.54 592 THR C N 1
ATOM 1457 C CA . THR C 1 66 ? 20.834 -12.303 17.890 1.00 85.75 592 THR C CA 1
ATOM 1458 C C . THR C 1 66 ? 21.234 -11.036 17.137 1.00 80.55 592 THR C C 1
ATOM 1459 O O . THR C 1 66 ? 20.419 -10.447 16.428 1.00 80.56 592 THR C O 1
ATOM 1463 N N . PRO C 1 67 ? 22.493 -10.607 17.298 1.00 71.96 593 PRO C N 1
ATOM 1464 C CA . PRO C 1 67 ? 23.034 -9.495 16.513 1.00 69.17 593 PRO C CA 1
ATOM 1465 C C . PRO C 1 67 ? 22.770 -9.614 15.007 1.00 68.22 593 PRO C C 1
ATOM 1466 O O . PRO C 1 67 ? 22.873 -10.697 14.426 1.00 68.65 593 PRO C O 1
ATOM 1470 N N . ILE C 1 68 ? 22.417 -8.485 14.401 1.00 65.68 594 ILE C N 1
ATOM 1471 C CA . ILE C 1 68 ? 22.202 -8.387 12.966 1.00 60.93 594 ILE C CA 1
ATOM 1472 C C . ILE C 1 68 ? 23.506 -7.978 12.307 1.00 59.97 594 ILE C C 1
ATOM 1473 O O . ILE C 1 68 ? 23.833 -6.794 12.228 1.00 56.73 594 ILE C O 1
ATOM 1478 N N . GLU C 1 69 ? 24.255 -8.967 11.840 1.00 64.95 595 GLU C N 1
ATOM 1479 C CA . GLU C 1 69 ? 25.603 -8.720 11.341 1.00 66.10 595 GLU C CA 1
ATOM 1480 C C . GLU C 1 69 ? 25.621 -7.902 10.057 1.00 66.75 595 GLU C C 1
ATOM 1481 O O . GLU C 1 69 ? 26.545 -7.108 9.824 1.00 64.98 595 GLU C O 1
ATOM 1487 N N . GLU C 1 70 ? 24.603 -8.094 9.224 1.00 66.03 596 GLU C N 1
ATOM 1488 C CA . GLU C 1 70 ? 24.554 -7.412 7.936 1.00 71.23 596 GLU C CA 1
ATOM 1489 C C . GLU C 1 70 ? 24.130 -5.952 8.065 1.00 64.70 596 GLU C C 1
ATOM 1490 O O . GLU C 1 70 ? 24.071 -5.232 7.067 1.00 69.98 596 GLU C O 1
ATOM 1496 N N . PHE C 1 71 ? 23.834 -5.512 9.283 1.00 51.49 597 PHE C N 1
ATOM 1497 C CA . PHE C 1 71 ? 23.564 -4.100 9.488 1.00 54.32 597 PHE C CA 1
ATOM 1498 C C . PHE C 1 71 ? 24.761 -3.242 9.061 1.00 56.76 597 PHE C C 1
ATOM 1499 O O . PHE C 1 71 ? 25.917 -3.562 9.352 1.00 54.70 597 PHE C O 1
ATOM 1507 N N . THR C 1 72 ? 24.469 -2.159 8.351 1.00 57.75 598 THR C N 1
ATOM 1508 C CA . THR C 1 72 ? 25.500 -1.273 7.833 1.00 57.81 598 THR C CA 1
ATOM 1509 C C . THR C 1 72 ? 25.269 0.136 8.368 1.00 56.35 598 THR C C 1
ATOM 1510 O O . THR C 1 72 ? 24.284 0.787 8.022 1.00 59.12 598 THR C O 1
ATOM 1514 N N . PRO C 1 73 ? 26.165 0.600 9.244 1.00 54.39 599 PRO C N 1
ATOM 1515 C CA . PRO C 1 73 ? 26.088 1.956 9.796 1.00 53.01 599 PRO C CA 1
ATOM 1516 C C . PRO C 1 73 ? 26.293 3.026 8.741 1.00 45.95 599 PRO C C 1
ATOM 1517 O O . PRO C 1 73 ? 27.139 2.893 7.863 1.00 58.85 599 PRO C O 1
ATOM 1521 N N . THR C 1 74 ? 25.510 4.086 8.846 1.00 39.72 600 THR C N 1
ATOM 1522 C CA . THR C 1 74 ? 25.642 5.238 7.976 1.00 45.59 600 THR C CA 1
ATOM 1523 C C . THR C 1 74 ? 25.701 6.479 8.853 1.00 51.79 600 THR C C 1
ATOM 1524 O O . THR C 1 74 ? 25.278 6.423 10.015 1.00 56.76 600 THR C O 1
ATOM 1528 N N . PRO C 1 75 ? 26.258 7.587 8.325 1.00 47.36 601 PRO C N 1
ATOM 1529 C CA . PRO C 1 75 ? 26.211 8.852 9.061 1.00 51.50 601 PRO C CA 1
ATOM 1530 C C . PRO C 1 75 ? 24.812 9.127 9.599 1.00 58.09 601 PRO C C 1
ATOM 1531 O O . PRO C 1 75 ? 24.682 9.473 10.766 1.00 61.74 601 PRO C O 1
ATOM 1535 N N . ALA C 1 76 ? 23.787 8.924 8.776 1.00 60.08 602 ALA C N 1
ATOM 1536 C CA . ALA C 1 76 ? 22.408 9.152 9.202 1.00 59.98 602 ALA C CA 1
ATOM 1537 C C . ALA C 1 76 ? 22.028 8.284 10.396 1.00 58.85 602 ALA C C 1
ATOM 1538 O O . ALA C 1 76 ? 21.400 8.753 11.340 1.00 71.22 602 ALA C O 1
ATOM 1540 N N . PHE C 1 77 ? 22.416 7.016 10.340 1.00 55.08 603 PHE C N 1
ATOM 1541 C CA . PHE C 1 77 ? 21.889 6.003 11.243 1.00 53.67 603 PHE C CA 1
ATOM 1542 C C . PHE C 1 77 ? 22.987 5.031 11.626 1.00 52.66 603 PHE C C 1
ATOM 1543 O O . PHE C 1 77 ? 23.102 3.953 11.038 1.00 48.17 603 PHE C O 1
ATOM 1551 N N . PRO C 1 78 ? 23.803 5.416 12.619 1.00 49.98 604 PRO C N 1
ATOM 1552 C CA . PRO C 1 78 ? 25.022 4.688 12.985 1.00 46.90 604 PRO C CA 1
ATOM 1553 C C . PRO C 1 78 ? 24.748 3.365 13.696 1.00 47.41 604 PRO C C 1
ATOM 1554 O O . PRO C 1 78 ? 25.573 2.462 13.575 1.00 46.18 604 PRO C O 1
ATOM 1558 N N . ALA C 1 79 ? 23.624 3.241 14.402 1.00 41.69 605 ALA C N 1
ATOM 1559 C CA . ALA C 1 79 ? 23.374 2.046 15.212 1.00 45.47 605 ALA C CA 1
ATOM 1560 C C . ALA C 1 79 ? 21.895 1.730 15.421 1.00 56.00 605 ALA C C 1
ATOM 1561 O O . ALA C 1 79 ? 21.026 2.556 15.141 1.00 52.65 605 ALA C O 1
ATOM 1563 N N . LEU C 1 80 ? 21.624 0.530 15.932 1.00 59.88 606 LEU C N 1
ATOM 1564 C CA . LEU C 1 80 ? 20.251 0.042 16.116 1.00 58.84 606 LEU C CA 1
ATOM 1565 C C . LEU C 1 80 ? 19.493 0.677 17.281 1.00 58.92 606 LEU C C 1
ATOM 1566 O O . LEU C 1 80 ? 18.292 0.956 17.165 1.00 62.98 606 LEU C O 1
ATOM 1571 N N . GLN C 1 81 ? 20.186 0.877 18.405 1.00 49.85 607 GLN C N 1
ATOM 1572 C CA . GLN C 1 81 ? 19.557 1.450 19.594 1.00 46.22 607 GLN C CA 1
ATOM 1573 C C . GLN C 1 81 ? 19.942 2.910 19.760 1.00 42.21 607 GLN C C 1
ATOM 1574 O O . GLN C 1 81 ? 21.106 3.277 19.662 1.00 50.11 607 GLN C O 1
ATOM 1580 N N . TYR C 1 82 ? 18.953 3.737 20.050 1.00 40.36 608 TYR C N 1
ATOM 1581 C CA . TYR C 1 82 ? 19.176 5.164 20.190 1.00 43.15 608 TYR C CA 1
ATOM 1582 C C . TYR C 1 82 ? 18.272 5.704 21.297 1.00 48.76 608 TYR C C 1
ATOM 1583 O O . TYR C 1 82 ? 17.341 5.028 21.743 1.00 40.99 608 TYR C O 1
ATOM 1592 N N . LEU C 1 83 ? 18.540 6.930 21.728 1.00 52.04 609 LEU C N 1
ATOM 1593 C CA . LEU C 1 83 ? 17.719 7.567 22.747 1.00 49.20 609 LEU C CA 1
ATOM 1594 C C . LEU C 1 83 ? 16.464 8.243 22.193 1.00 55.96 609 LEU C C 1
ATOM 1595 O O . LEU C 1 83 ? 16.511 9.333 21.618 1.00 49.99 609 LEU C O 1
ATOM 1600 N N . GLU C 1 84 ? 15.332 7.589 22.394 1.00 64.27 610 GLU C N 1
ATOM 1601 C CA . GLU C 1 84 ? 14.048 8.146 22.009 1.00 63.53 610 GLU C CA 1
ATOM 1602 C C . GLU C 1 84 ? 13.722 9.425 22.776 1.00 64.74 610 GLU C C 1
ATOM 1603 O O . GLU C 1 84 ? 13.331 10.438 22.197 1.00 64.70 610 GLU C O 1
ATOM 1609 N N . SER C 1 85 ? 13.866 9.366 24.094 1.00 66.90 611 SER C N 1
ATOM 1610 C CA . SER C 1 85 ? 13.642 10.537 24.928 1.00 65.60 611 SER C CA 1
ATOM 1611 C C . SER C 1 85 ? 14.581 10.494 26.105 1.00 55.22 611 SER C C 1
ATOM 1612 O O . SER C 1 85 ? 14.981 9.425 26.546 1.00 55.93 611 SER C O 1
ATOM 1615 N N . VAL C 1 86 ? 14.951 11.674 26.584 1.00 54.83 612 VAL C N 1
ATOM 1616 C CA . VAL C 1 86 ? 15.723 11.827 27.803 1.00 51.37 612 VAL C CA 1
ATOM 1617 C C . VAL C 1 86 ? 14.940 12.770 28.699 1.00 63.53 612 VAL C C 1
ATOM 1618 O O . VAL C 1 86 ? 14.550 13.861 28.274 1.00 66.26 612 VAL C O 1
ATOM 1622 N N . ASP C 1 87 ? 14.685 12.342 29.928 1.00 67.22 613 ASP C N 1
ATOM 1623 C CA . ASP C 1 87 ? 13.998 13.192 30.887 1.00 64.72 613 ASP C CA 1
ATOM 1624 C C . ASP C 1 87 ? 14.939 14.321 31.258 1.00 59.04 613 ASP C C 1
ATOM 1625 O O . ASP C 1 87 ? 16.114 14.100 31.525 1.00 64.39 613 ASP C O 1
ATOM 1630 N N . VAL C 1 88 ? 14.435 15.543 31.244 1.00 67.03 614 VAL C N 1
ATOM 1631 C CA . VAL C 1 88 ? 15.283 16.674 31.574 1.00 71.17 614 VAL C CA 1
ATOM 1632 C C . VAL C 1 88 ? 15.462 16.759 33.096 1.00 79.56 614 VAL C C 1
ATOM 1633 O O . VAL C 1 88 ? 14.555 16.403 33.868 1.00 78.61 614 VAL C O 1
ATOM 1637 N N . GLU C 1 89 ? 16.654 17.194 33.504 1.00 80.96 615 GLU C N 1
ATOM 1638 C CA . GLU C 1 89 ? 17.069 17.222 34.909 1.00 81.25 615 GLU C CA 1
ATOM 1639 C C . GLU C 1 89 ? 17.317 15.822 35.496 1.00 75.14 615 GLU C C 1
ATOM 1640 O O . GLU C 1 89 ? 17.795 15.700 36.617 1.00 79.83 615 GLU C O 1
ATOM 1642 N N . GLY C 1 90 ? 17.016 14.772 34.735 1.00 66.67 616 GLY C N 1
ATOM 1643 C CA . GLY C 1 90 ? 17.306 13.416 35.167 1.00 64.52 616 GLY C CA 1
ATOM 1644 C C . GLY C 1 90 ? 18.782 13.069 35.050 1.00 66.63 616 GLY C C 1
ATOM 1645 O O . GLY C 1 90 ? 19.590 13.873 34.570 1.00 67.64 616 GLY C O 1
ATOM 1646 N N . VAL C 1 91 ? 19.136 11.862 35.480 1.00 61.46 617 VAL C N 1
ATOM 1647 C CA . VAL C 1 91 ? 20.535 11.440 35.523 1.00 58.96 617 VAL C CA 1
ATOM 1648 C C . VAL C 1 91 ? 21.242 11.492 34.159 1.00 63.37 617 VAL C C 1
ATOM 1649 O O . VAL C 1 91 ? 22.331 12.057 34.036 1.00 57.10 617 VAL C O 1
ATOM 1653 N N . ALA C 1 92 ? 20.606 10.909 33.145 1.00 65.41 618 ALA C N 1
ATOM 1654 C CA . ALA C 1 92 ? 21.166 10.839 31.798 1.00 56.53 618 ALA C CA 1
ATOM 1655 C C . ALA C 1 92 ? 21.335 12.224 31.202 1.00 55.77 618 ALA C C 1
ATOM 1656 O O . ALA C 1 92 ? 22.313 12.499 30.509 1.00 54.10 618 ALA C O 1
ATOM 1658 N N . TRP C 1 93 ? 20.363 13.090 31.460 1.00 57.52 619 TRP C N 1
ATOM 1659 C CA . TRP C 1 93 ? 20.427 14.453 30.973 1.00 47.57 619 TRP C CA 1
ATOM 1660 C C . TRP C 1 93 ? 21.652 15.124 31.557 1.00 56.77 619 TRP C C 1
ATOM 1661 O O . TRP C 1 93 ? 22.421 15.761 30.848 1.00 58.28 619 TRP C O 1
ATOM 1672 N N . ARG C 1 94 ? 21.821 14.984 32.869 1.00 58.33 620 ARG C N 1
ATOM 1673 C CA . ARG C 1 94 ? 22.916 15.633 33.563 1.00 50.97 620 ARG C CA 1
ATOM 1674 C C . ARG C 1 94 ? 24.250 15.068 33.094 1.00 50.86 620 ARG C C 1
ATOM 1675 O O . ARG C 1 94 ? 25.276 15.740 33.146 1.00 59.68 620 ARG C O 1
ATOM 1683 N N . ALA C 1 95 ? 24.231 13.835 32.608 1.00 43.03 621 ALA C N 1
ATOM 1684 C CA . ALA C 1 95 ? 25.464 13.197 32.170 1.00 46.69 621 ALA C CA 1
ATOM 1685 C C . ALA C 1 95 ? 25.790 13.580 30.727 1.00 49.51 621 ALA C C 1
ATOM 1686 O O . ALA C 1 95 ? 26.769 13.101 30.160 1.00 52.51 621 ALA C O 1
ATOM 1688 N N . GLY C 1 96 ? 24.965 14.444 30.142 1.00 45.01 622 GLY C N 1
ATOM 1689 C CA . GLY C 1 96 ? 25.227 14.981 28.817 1.00 51.05 622 GLY C CA 1
ATOM 1690 C C . GLY C 1 96 ? 24.522 14.276 27.671 1.00 55.60 622 GLY C C 1
ATOM 1691 O O . GLY C 1 96 ? 24.705 14.652 26.516 1.00 66.58 622 GLY C O 1
ATOM 1692 N N . LEU C 1 97 ? 23.728 13.252 27.984 1.00 49.86 623 LEU C N 1
ATOM 1693 C CA . LEU C 1 97 ? 22.996 12.502 26.963 1.00 38.01 623 LEU C CA 1
ATOM 1694 C C . LEU C 1 97 ? 21.781 13.274 26.501 1.00 48.32 623 LEU C C 1
ATOM 1695 O O . LEU C 1 97 ? 21.110 13.931 27.302 1.00 54.69 623 LEU C O 1
ATOM 1700 N N . ARG C 1 98 ? 21.497 13.185 25.205 1.00 53.07 624 ARG C N 1
ATOM 1701 C CA . ARG C 1 98 ? 20.374 13.904 24.619 1.00 54.89 624 ARG C CA 1
ATOM 1702 C C . ARG C 1 98 ? 19.557 13.005 23.701 1.00 53.72 624 ARG C C 1
ATOM 1703 O O . ARG C 1 98 ? 20.000 11.923 23.311 1.00 49.77 624 AR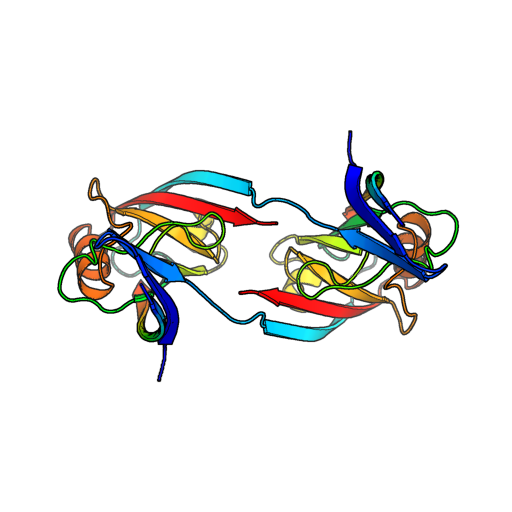G C O 1
ATOM 1711 N N . THR C 1 99 ? 18.346 13.453 23.393 1.00 58.42 625 THR C N 1
ATOM 1712 C CA . THR C 1 99 ? 17.421 12.701 22.556 1.00 63.01 625 THR C CA 1
ATOM 1713 C C . THR C 1 99 ? 18.015 12.456 21.173 1.00 58.21 625 THR C C 1
ATOM 1714 O O . THR C 1 99 ? 18.484 13.385 20.521 1.00 55.83 625 THR C O 1
ATOM 1718 N N . GLY C 1 100 ? 18.015 11.202 20.738 1.00 56.50 626 GLY C N 1
ATOM 1719 C CA . GLY C 1 100 ? 18.549 10.856 19.432 1.00 45.16 626 GLY C CA 1
ATOM 1720 C C . GLY C 1 100 ? 19.982 10.345 19.398 1.00 46.61 626 GLY C C 1
ATOM 1721 O O . GLY C 1 100 ? 20.504 10.036 18.331 1.00 45.19 626 GLY C O 1
ATOM 1722 N N . ASP C 1 101 ? 20.637 10.248 20.550 1.00 51.87 627 ASP C N 1
ATOM 1723 C CA . ASP C 1 101 ? 22.002 9.738 20.553 1.00 41.68 627 ASP C CA 1
ATOM 1724 C C . ASP C 1 101 ? 21.976 8.255 20.223 1.00 44.78 627 ASP C C 1
ATOM 1725 O O . ASP C 1 101 ? 21.071 7.540 20.643 1.00 46.80 627 ASP C O 1
ATOM 1730 N N . PHE C 1 102 ? 22.966 7.791 19.471 1.00 48.75 628 PHE C N 1
ATOM 1731 C CA . PHE C 1 102 ? 23.072 6.366 19.166 1.00 40.91 628 PHE C CA 1
ATOM 1732 C C . PHE C 1 102 ? 24.056 5.638 20.083 1.00 40.05 628 PHE C C 1
ATOM 1733 O O . PHE C 1 102 ? 25.185 6.082 20.270 1.00 41.13 628 PHE C O 1
ATOM 1741 N N . LEU C 1 103 ? 23.617 4.517 20.649 1.00 45.72 629 LEU C N 1
ATOM 1742 C CA . LEU C 1 103 ? 24.451 3.725 21.553 1.00 41.61 629 LEU C CA 1
ATOM 1743 C C . LEU C 1 103 ? 25.476 2.887 20.803 1.00 45.78 629 LEU C C 1
ATOM 1744 O O . LEU C 1 103 ? 25.113 2.069 19.951 1.00 44.22 629 LEU C O 1
ATOM 1749 N N . ILE C 1 104 ? 26.753 3.080 21.135 1.00 45.47 630 ILE C N 1
ATOM 1750 C CA . ILE C 1 104 ? 27.839 2.331 20.502 1.00 41.42 630 ILE C CA 1
ATOM 1751 C C . ILE C 1 104 ? 28.303 1.236 21.456 1.00 44.20 630 ILE C C 1
ATOM 1752 O O . ILE C 1 104 ? 28.413 0.064 21.087 1.00 39.31 630 ILE C O 1
ATOM 1757 N N . GLU C 1 105 ? 28.579 1.640 22.691 1.00 44.72 631 GLU C N 1
ATOM 1758 C CA . GLU C 1 105 ? 28.999 0.713 23.723 1.00 47.27 631 GLU C CA 1
ATOM 1759 C C . GLU C 1 105 ? 28.118 0.906 24.933 1.00 49.47 631 GLU C C 1
ATOM 1760 O O . GLU C 1 105 ? 27.661 2.020 25.211 1.00 48.06 631 GLU C O 1
ATOM 1766 N N . VAL C 1 106 ? 27.876 -0.199 25.628 1.00 44.57 632 VAL C N 1
ATOM 1767 C CA . VAL C 1 106 ? 27.246 -0.199 26.936 1.00 36.07 632 VAL C CA 1
ATOM 1768 C C . VAL C 1 106 ? 28.127 -0.980 27.907 1.00 39.86 632 VAL C C 1
ATOM 1769 O O . VAL C 1 106 ? 28.405 -2.175 27.696 1.00 41.46 632 VAL C O 1
ATOM 1773 N N . ASN C 1 107 ? 28.570 -0.296 28.960 1.00 31.04 633 ASN C N 1
ATOM 1774 C CA . ASN C 1 107 ? 29.484 -0.891 29.924 1.00 38.81 633 ASN C CA 1
ATOM 1775 C C . ASN C 1 107 ? 30.654 -1.630 29.249 1.00 42.31 633 ASN C C 1
ATOM 1776 O O . ASN C 1 107 ? 31.006 -2.756 29.614 1.00 41.09 633 ASN C O 1
ATOM 1781 N N . GLY C 1 108 ? 31.232 -0.978 28.242 1.00 51.22 634 GLY C N 1
ATOM 1782 C CA . GLY C 1 108 ? 32.389 -1.499 27.529 1.00 44.09 634 GLY C CA 1
ATOM 1783 C C . GLY C 1 108 ? 32.077 -2.491 26.425 1.00 40.33 634 GLY C C 1
ATOM 1784 O O . GLY C 1 108 ? 32.974 -2.887 25.671 1.00 55.24 634 GLY C O 1
ATOM 1785 N N . VAL C 1 109 ? 30.810 -2.889 26.331 1.00 29.89 635 VAL C N 1
ATOM 1786 C CA . VAL C 1 109 ? 30.370 -3.909 25.379 1.00 38.87 635 VAL C CA 1
ATOM 1787 C C . VAL C 1 109 ? 29.755 -3.278 24.127 1.00 40.14 635 VAL C C 1
ATOM 1788 O O . VAL C 1 109 ? 28.821 -2.482 24.235 1.00 42.64 635 VAL C O 1
ATOM 1792 N N . ASN C 1 110 ? 30.279 -3.636 22.952 1.00 38.28 636 ASN C N 1
ATOM 1793 C CA . ASN C 1 110 ? 29.817 -3.072 21.672 1.00 33.58 636 ASN C CA 1
ATOM 1794 C C . ASN C 1 110 ? 28.379 -3.479 21.364 1.00 33.86 636 ASN C C 1
ATOM 1795 O O . ASN C 1 110 ? 28.080 -4.669 21.313 1.00 44.50 636 ASN C O 1
ATOM 1800 N N . VAL C 1 111 ? 27.498 -2.498 21.139 1.00 28.83 637 VAL C N 1
ATOM 1801 C CA . VAL C 1 111 ? 26.077 -2.787 20.930 1.00 32.52 637 VAL C CA 1
ATOM 1802 C C . VAL C 1 111 ? 25.520 -2.277 19.600 1.00 37.67 637 VAL C C 1
ATOM 1803 O O . VAL C 1 111 ? 24.296 -2.250 19.393 1.00 38.74 637 VAL C O 1
ATOM 1807 N N . VAL C 1 112 ? 26.421 -1.872 18.708 1.00 34.19 638 VAL C N 1
ATOM 1808 C CA . VAL C 1 112 ? 26.043 -1.230 17.452 1.00 36.94 638 VAL C CA 1
ATOM 1809 C C . VAL C 1 112 ? 24.999 -2.049 16.679 1.00 50.87 638 VAL C C 1
ATOM 1810 O O . VAL C 1 112 ? 24.033 -1.506 16.136 1.00 60.35 638 VAL C O 1
ATOM 1814 N N . LYS C 1 113 ? 25.172 -3.364 16.694 1.00 48.26 639 LYS C N 1
ATOM 1815 C CA . LYS C 1 113 ? 24.321 -4.267 15.945 1.00 42.06 639 LYS C CA 1
ATOM 1816 C C . LYS C 1 113 ? 23.489 -5.162 16.856 1.00 46.43 639 LYS C C 1
ATOM 1817 O O . LYS C 1 113 ? 22.933 -6.170 16.413 1.00 51.14 639 LYS C O 1
ATOM 1823 N N . VAL C 1 114 ? 23.382 -4.786 18.122 1.00 43.58 640 VAL C N 1
ATOM 1824 C CA . VAL C 1 114 ? 22.753 -5.657 19.113 1.00 39.49 640 VAL C CA 1
ATOM 1825 C C . VAL C 1 114 ? 21.245 -5.425 19.257 1.00 44.57 640 VAL C C 1
ATOM 1826 O O . VAL C 1 114 ? 20.780 -4.279 19.253 1.00 40.66 640 VAL C O 1
ATOM 1830 N N . GLY C 1 115 ? 20.492 -6.523 19.367 1.00 54.49 641 GLY C N 1
ATOM 1831 C CA . GLY C 1 115 ? 19.046 -6.480 19.539 1.00 53.30 641 GLY C CA 1
ATOM 1832 C C . GLY C 1 115 ? 18.641 -5.689 20.766 1.00 51.30 641 GLY C C 1
ATOM 1833 O O . GLY C 1 115 ? 19.427 -5.537 21.701 1.00 53.45 641 GLY C O 1
ATOM 1834 N N . HIS C 1 116 ? 17.424 -5.165 20.755 1.00 52.06 642 HIS C N 1
ATOM 1835 C CA . HIS C 1 116 ? 16.958 -4.295 21.829 1.00 58.86 642 HIS C CA 1
ATOM 1836 C C . HIS C 1 116 ? 16.906 -4.986 23.189 1.00 62.68 642 HIS C C 1
ATOM 1837 O O . HIS C 1 116 ? 17.341 -4.429 24.201 1.00 61.86 642 HIS C O 1
ATOM 1844 N N . LYS C 1 117 ? 16.361 -6.196 23.205 1.00 63.19 643 LYS C N 1
ATOM 1845 C CA . LYS C 1 117 ? 16.207 -6.942 24.446 1.00 67.89 643 LYS C CA 1
ATOM 1846 C C . LYS C 1 117 ? 17.547 -7.111 25.145 1.00 65.01 643 LYS C C 1
ATOM 1847 O O . LYS C 1 117 ? 17.634 -7.004 26.357 1.00 65.53 643 LYS C O 1
ATOM 1853 N N . GLN C 1 118 ? 18.590 -7.363 24.367 1.00 63.70 644 GLN C N 1
ATOM 1854 C CA . GLN C 1 118 ? 19.887 -7.686 24.926 1.00 59.62 644 GLN C CA 1
ATOM 1855 C C . GLN C 1 118 ? 20.594 -6.432 25.430 1.00 64.26 644 GLN C C 1
ATOM 1856 O O . GLN C 1 118 ? 21.300 -6.476 26.443 1.00 70.34 644 GLN C O 1
ATOM 1862 N N . VAL C 1 119 ? 20.389 -5.310 24.743 1.00 54.75 645 VAL C N 1
ATOM 1863 C CA . VAL C 1 119 ? 21.005 -4.052 25.162 1.00 54.21 645 VAL C CA 1
ATOM 1864 C C . VAL C 1 119 ? 20.408 -3.585 26.489 1.00 61.11 645 VAL C C 1
ATOM 1865 O O . VAL C 1 119 ? 21.126 -3.146 27.387 1.00 59.92 645 VAL C O 1
ATOM 1869 N N . VAL C 1 120 ? 19.089 -3.698 26.599 1.00 54.46 646 VAL C N 1
ATOM 1870 C CA . VAL C 1 120 ? 18.369 -3.369 27.820 1.00 52.73 646 VAL C CA 1
ATOM 1871 C C . VAL C 1 120 ? 18.860 -4.239 28.969 1.00 58.63 646 VAL C C 1
ATOM 1872 O O . VAL C 1 120 ? 19.019 -3.772 30.099 1.00 61.55 646 VAL C O 1
ATOM 1876 N N . GLY C 1 121 ? 19.116 -5.505 28.663 1.00 54.11 647 GLY C N 1
ATOM 1877 C CA . GLY C 1 121 ? 19.650 -6.430 29.639 1.00 46.98 647 GLY C CA 1
ATOM 1878 C C . GLY C 1 121 ? 20.981 -5.950 30.188 1.00 51.04 647 GLY C C 1
ATOM 1879 O O . GLY C 1 121 ? 21.197 -5.922 31.393 1.00 52.76 647 GLY C O 1
ATOM 1880 N N . LEU C 1 122 ? 21.870 -5.556 29.289 1.00 51.00 648 LEU C N 1
ATOM 1881 C CA . LEU C 1 122 ? 23.196 -5.117 29.671 1.00 52.75 648 LEU C CA 1
ATOM 1882 C C . LEU C 1 122 ? 23.109 -3.931 30.606 1.00 57.15 648 LEU C C 1
ATOM 1883 O O . LEU C 1 122 ? 23.905 -3.798 31.549 1.00 50.22 648 LEU C O 1
ATOM 1888 N N . ILE C 1 123 ? 22.128 -3.076 30.339 1.00 50.18 649 ILE C N 1
ATOM 1889 C CA . ILE C 1 123 ? 21.931 -1.882 31.139 1.00 52.24 649 ILE C CA 1
ATOM 1890 C C . ILE C 1 123 ? 21.441 -2.233 32.550 1.00 55.98 649 ILE C C 1
ATOM 1891 O O . ILE C 1 123 ? 21.979 -1.754 33.543 1.00 57.28 649 ILE C O 1
ATOM 1896 N N . ARG C 1 124 ? 20.432 -3.088 32.633 1.00 53.46 650 ARG C N 1
ATOM 1897 C CA . ARG C 1 124 ? 19.906 -3.489 33.925 1.00 56.65 650 ARG C CA 1
ATOM 1898 C C . ARG C 1 124 ? 20.962 -4.225 34.765 1.00 63.37 650 ARG C C 1
ATOM 1899 O O . ARG C 1 124 ? 20.972 -4.100 35.984 1.00 63.80 650 ARG C O 1
ATOM 1907 N N . GLN C 1 125 ? 21.874 -4.940 34.108 1.00 62.52 651 GLN C N 1
ATOM 1908 C CA . GLN C 1 125 ? 22.924 -5.685 34.806 1.00 64.34 651 GLN C CA 1
ATOM 1909 C C . GLN C 1 125 ? 23.854 -4.793 35.610 1.00 61.71 651 GLN C C 1
ATOM 1910 O O . GLN C 1 125 ? 24.418 -5.218 36.623 1.00 70.07 651 GLN C O 1
ATOM 1916 N N . GLY C 1 126 ? 24.014 -3.558 35.153 1.00 57.69 652 GLY C N 1
ATOM 1917 C CA . GLY C 1 126 ? 24.964 -2.642 35.750 1.00 54.71 652 GLY C CA 1
ATOM 1918 C C . GLY C 1 126 ? 24.570 -2.062 37.096 1.00 53.52 652 GLY C C 1
ATOM 1919 O O . GLY C 1 126 ? 25.409 -1.466 37.766 1.00 47.80 652 GLY C O 1
ATOM 192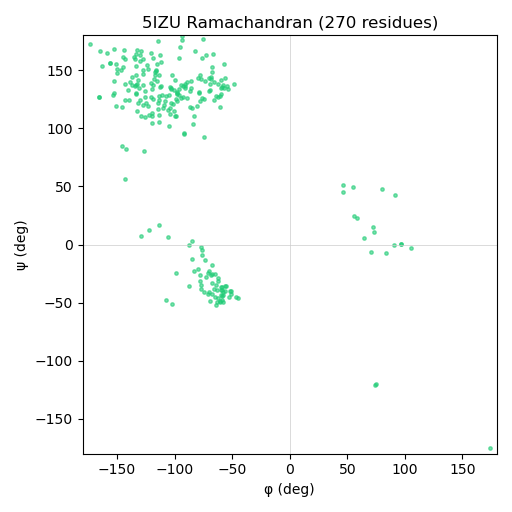0 N N . GLY C 1 127 ? 23.302 -2.224 37.478 1.00 55.54 653 GLY C N 1
ATOM 1921 C CA . GLY C 1 127 ? 22.793 -1.730 38.754 1.00 54.41 653 GLY C CA 1
ATOM 1922 C C . GLY C 1 127 ? 22.587 -0.223 38.802 1.00 54.94 653 GLY C C 1
ATOM 1923 O O . GLY C 1 127 ? 21.810 0.339 38.024 1.00 51.50 653 GLY C O 1
ATOM 1924 N N . ASN C 1 128 ? 23.280 0.449 39.716 1.00 47.16 654 ASN C N 1
ATOM 1925 C CA . ASN C 1 128 ? 23.191 1.902 39.773 1.00 45.11 654 ASN C CA 1
ATOM 1926 C C . ASN C 1 128 ? 24.180 2.655 38.874 1.00 50.27 654 ASN C C 1
ATOM 1927 O O . ASN C 1 128 ? 24.169 3.885 38.816 1.00 49.95 654 ASN C O 1
ATOM 1932 N N . ARG C 1 129 ? 25.010 1.910 38.153 1.00 49.70 655 ARG C N 1
ATOM 1933 C CA . ARG C 1 129 ? 26.040 2.508 37.316 1.00 51.95 655 ARG C CA 1
ATOM 1934 C C . ARG C 1 129 ? 25.850 2.146 35.846 1.00 44.86 655 ARG C C 1
ATOM 1935 O O . ARG C 1 129 ? 25.531 1.011 35.507 1.00 42.56 655 ARG C O 1
ATOM 1943 N N . LEU C 1 130 ? 26.027 3.127 34.975 1.00 40.59 656 LEU C N 1
ATOM 1944 C CA . LEU C 1 130 ? 25.911 2.882 33.544 1.00 46.07 656 LEU C CA 1
ATOM 1945 C C . LEU C 1 130 ? 26.925 3.710 32.774 1.00 45.89 656 LEU C C 1
ATOM 1946 O O . LEU C 1 130 ? 26.989 4.934 32.910 1.00 43.34 656 LEU C O 1
ATOM 1951 N N . VAL C 1 131 ? 27.730 3.016 31.984 1.00 38.56 657 VAL C N 1
ATOM 1952 C CA . VAL C 1 131 ? 28.715 3.660 31.140 1.00 42.06 657 VAL C CA 1
ATOM 1953 C C . VAL C 1 131 ? 28.344 3.421 29.681 1.00 45.02 657 VAL C C 1
ATOM 1954 O O . VAL C 1 131 ? 28.302 2.280 29.220 1.00 46.69 657 VAL C O 1
ATOM 1958 N N . MET C 1 132 ? 28.054 4.498 28.965 1.00 38.88 658 MET C N 1
ATOM 1959 C CA . MET C 1 132 ? 27.587 4.382 27.593 1.00 41.37 658 MET C CA 1
ATOM 1960 C C . MET C 1 132 ? 28.443 5.200 26.646 1.00 47.70 658 MET C C 1
ATOM 1961 O O . MET C 1 132 ? 28.718 6.372 26.912 1.00 46.89 658 MET C O 1
ATOM 1966 N N . LYS C 1 133 ? 28.864 4.589 25.542 1.00 38.79 659 LYS C N 1
ATOM 1967 C CA . LYS C 1 133 ? 29.528 5.353 24.492 1.00 37.08 659 LYS C CA 1
ATOM 1968 C C . LYS C 1 133 ? 28.465 5.662 23.453 1.00 37.64 659 LYS C C 1
ATOM 1969 O O . LYS C 1 133 ? 27.799 4.763 22.947 1.00 39.63 659 LYS C O 1
ATOM 1975 N N . VAL C 1 134 ? 28.271 6.934 23.159 1.00 37.02 660 VAL C N 1
ATOM 1976 C CA . VAL C 1 134 ? 27.232 7.296 22.205 1.00 40.78 660 VAL C CA 1
ATOM 1977 C C . VAL C 1 134 ? 27.775 8.204 21.130 1.00 30.39 660 VAL C C 1
ATOM 1978 O O . VAL C 1 134 ? 28.857 8.744 21.275 1.00 34.79 660 VAL C O 1
ATOM 1982 N N . VAL C 1 135 ? 27.008 8.375 20.060 1.00 34.58 661 VAL C N 1
ATOM 1983 C CA . VAL C 1 135 ? 27.317 9.381 19.047 1.00 40.59 661 VAL C CA 1
ATOM 1984 C C . VAL C 1 135 ? 26.109 10.279 18.794 1.00 46.42 661 VAL C C 1
ATOM 1985 O O . VAL C 1 135 ? 24.969 9.816 18.718 1.00 46.74 661 VAL C O 1
ATOM 1989 N N . SER C 1 136 ? 26.377 11.574 18.687 1.00 42.96 662 SER C N 1
ATOM 1990 C CA . SER C 1 136 ? 25.363 12.544 18.338 1.00 46.27 662 SER C CA 1
ATOM 1991 C C . SER C 1 136 ? 25.574 12.903 16.881 1.00 60.09 662 SER C C 1
ATOM 1992 O O . SER C 1 136 ? 26.653 13.361 16.487 1.00 59.25 662 SER C O 1
ATOM 1995 N N . VAL C 1 137 ? 24.550 12.681 16.073 1.00 59.10 663 VAL C N 1
ATOM 1996 C CA . VAL C 1 137 ? 24.595 13.142 14.702 1.00 64.72 663 VAL C CA 1
ATOM 1997 C C . VAL C 1 137 ? 23.786 14.421 14.502 1.00 64.46 663 VAL C C 1
ATOM 1998 O O . VAL C 1 137 ? 22.582 14.461 14.754 1.00 63.19 663 VAL C O 1
ATOM 2002 N N . THR C 1 138 ? 24.454 15.471 14.050 1.00 66.76 664 THR C N 1
ATOM 2003 C CA . THR C 1 138 ? 23.757 16.697 13.702 1.00 69.84 664 THR C CA 1
ATOM 2004 C C . THR C 1 138 ? 24.183 17.162 12.315 1.00 69.53 664 THR C C 1
ATOM 2005 O O . THR C 1 138 ? 25.209 16.723 11.795 1.00 60.24 664 THR C O 1
ATOM 2009 N N . ARG C 1 139 ? 23.400 18.059 11.722 1.00 78.85 665 ARG C N 1
ATOM 2010 C CA . ARG C 1 139 ? 23.685 18.549 10.378 1.00 81.74 665 ARG C CA 1
ATOM 2011 C C . ARG C 1 139 ? 23.571 20.078 10.326 1.00 97.05 665 ARG C C 1
ATOM 2012 O O . ARG C 1 139 ? 24.564 20.783 10.527 1.00 95.46 665 ARG C O 1
ATOM 2017 N N . ALA D 2 1 ? 21.333 -9.144 -7.979 1.00 70.03 963 ALA D N 1
ATOM 2018 C CA . ALA D 2 1 ? 21.420 -7.844 -7.336 1.00 75.12 963 ALA D CA 1
ATOM 2019 C C . ALA D 2 1 ? 20.036 -7.228 -7.117 1.00 79.98 963 ALA D C 1
ATOM 2020 O O . ALA D 2 1 ? 19.262 -7.084 -8.064 1.00 87.88 963 ALA D O 1
ATOM 2022 N N . ASP D 2 2 ? 19.727 -6.874 -5.868 1.00 76.50 964 ASP D N 1
ATOM 2023 C CA . ASP D 2 2 ? 18.443 -6.252 -5.550 1.00 74.37 964 ASP D CA 1
ATOM 2024 C C . ASP D 2 2 ? 18.461 -5.280 -4.364 1.00 75.62 964 ASP D C 1
ATOM 2025 O O . ASP D 2 2 ? 19.217 -5.437 -3.402 1.00 83.71 964 ASP D O 1
ATOM 2030 N N . SER D 2 3 ? 17.606 -4.272 -4.461 1.00 68.90 965 SER D N 1
ATOM 2031 C CA . SER D 2 3 ? 17.395 -3.309 -3.400 1.00 69.12 965 SER D CA 1
ATOM 2032 C C . SER D 2 3 ? 15.972 -3.511 -2.892 1.00 74.19 965 SER D C 1
ATOM 2033 O O . SER D 2 3 ? 14.999 -3.244 -3.596 1.00 73.39 965 SER D O 1
ATOM 2036 N N . ILE D 2 4 ? 15.863 -3.996 -1.663 1.00 82.34 966 ILE D N 1
ATOM 2037 C CA . ILE D 2 4 ? 14.587 -4.380 -1.076 1.00 80.63 966 ILE D CA 1
ATOM 2038 C C . ILE D 2 4 ? 14.295 -3.531 0.159 1.00 87.88 966 ILE D C 1
ATOM 2039 O O . ILE D 2 4 ? 15.204 -3.194 0.921 1.00 86.89 966 ILE D O 1
ATOM 2044 N N . GLU D 2 5 ? 13.035 -3.162 0.355 1.00 90.22 967 GLU D N 1
ATOM 2045 C CA . GLU D 2 5 ? 12.666 -2.457 1.576 1.00 84.51 967 GLU D CA 1
ATOM 2046 C C . GLU D 2 5 ? 11.862 -3.325 2.531 1.00 83.19 967 GLU D C 1
ATOM 2047 O O . GLU D 2 5 ? 10.867 -3.936 2.156 1.00 88.78 967 GLU D O 1
ATOM 2053 N N . ILE D 2 6 ? 12.331 -3.376 3.772 1.00 82.65 968 ILE D N 1
ATOM 2054 C CA . ILE D 2 6 ? 11.756 -4.229 4.792 1.00 82.94 968 ILE D CA 1
ATOM 2055 C C . ILE D 2 6 ? 11.637 -3.483 6.109 1.00 81.97 968 ILE D C 1
ATOM 2056 O O . ILE D 2 6 ? 12.482 -2.660 6.458 1.00 80.37 968 ILE D O 1
ATOM 2061 N N . TYR D 2 7 ? 10.572 -3.767 6.839 1.00 84.51 969 TYR D N 1
ATOM 2062 C CA . TYR D 2 7 ? 10.405 -3.167 8.144 1.00 84.35 969 TYR D CA 1
ATOM 2063 C C . TYR D 2 7 ? 10.980 -4.094 9.199 1.00 85.55 969 TYR D C 1
ATOM 2064 O O . TYR D 2 7 ? 10.790 -5.310 9.144 1.00 87.46 969 TYR D O 1
ATOM 2073 N N . ILE D 2 8 ? 11.716 -3.520 10.141 1.00 83.36 970 ILE D N 1
ATOM 2074 C CA . ILE D 2 8 ? 12.161 -4.275 11.299 1.00 83.45 970 ILE D CA 1
ATOM 2075 C C . ILE D 2 8 ? 11.418 -3.738 12.500 1.00 80.76 970 ILE D C 1
ATOM 2076 O O . ILE D 2 8 ? 11.393 -2.528 12.724 1.00 86.34 970 ILE D O 1
ATOM 2081 N N . PRO D 2 9 ? 10.792 -4.632 13.271 1.00 74.74 971 PRO D N 1
ATOM 2082 C CA . PRO D 2 9 ? 10.147 -4.208 14.515 1.00 76.19 971 PRO D CA 1
ATOM 2083 C C . PRO D 2 9 ? 11.159 -3.632 15.510 1.00 70.57 971 PRO D C 1
ATOM 2084 O O . PRO D 2 9 ? 12.271 -4.155 15.675 1.00 63.29 971 PRO D O 1
ATOM 2088 N N . GLU D 2 10 ? 10.759 -2.539 16.148 1.00 63.13 972 GLU D N 1
ATOM 2089 C CA . GLU D 2 10 ? 11.560 -1.882 17.163 1.00 67.29 972 GLU D CA 1
ATOM 2090 C C . GLU D 2 10 ? 10.849 -1.924 18.511 1.00 70.39 972 GLU D C 1
ATOM 2091 O O . GLU D 2 10 ? 9.622 -1.899 18.578 1.00 71.10 972 GLU D O 1
ATOM 2097 N N . ALA D 2 11 ? 11.619 -1.973 19.593 1.00 76.71 973 ALA D N 1
ATOM 2098 C CA . ALA D 2 11 ? 11.032 -1.890 20.930 1.00 69.94 973 ALA D CA 1
ATOM 2099 C C . ALA D 2 11 ? 11.412 -0.593 21.631 1.00 71.57 973 ALA D C 1
ATOM 2100 O O . ALA D 2 11 ? 12.413 0.041 21.290 1.00 79.55 973 ALA D O 1
ATOM 2102 N N . GLN D 2 12 ? 10.591 -0.200 22.598 1.00 69.45 974 GLN D N 1
ATOM 2103 C CA . GLN D 2 12 ? 10.892 0.926 23.470 1.00 70.88 974 GLN D CA 1
ATOM 2104 C C . GLN D 2 12 ? 11.045 0.418 24.891 1.00 72.52 974 GLN D C 1
ATOM 2105 O O . GLN D 2 12 ? 10.412 -0.573 25.268 1.00 72.30 974 GLN D O 1
ATOM 2111 N N . THR D 2 13 ? 11.880 1.092 25.681 1.00 66.37 975 THR D N 1
ATOM 2112 C CA . THR D 2 13 ? 12.048 0.737 27.078 1.00 54.80 975 THR D CA 1
ATOM 2113 C C . THR D 2 13 ? 12.478 1.936 27.906 1.00 61.94 975 THR D C 1
ATOM 2114 O O . THR D 2 13 ? 13.433 2.635 27.571 1.00 64.11 975 THR D O 1
ATOM 2118 N N . ARG D 2 14 ? 11.761 2.171 28.994 1.00 59.90 976 ARG D N 1
ATOM 2119 C CA . ARG D 2 14 ? 12.153 3.215 29.904 1.00 63.65 976 ARG D CA 1
ATOM 2120 C C . ARG D 2 14 ? 13.152 2.665 30.915 1.00 65.53 976 ARG D C 1
ATOM 2121 O O . ARG D 2 14 ? 12.947 1.591 31.495 1.00 63.91 976 ARG D O 1
ATOM 2129 N N . LEU D 2 15 ? 14.236 3.411 31.103 1.00 56.39 977 LEU D N 1
ATOM 2130 C CA . LEU D 2 15 ? 15.314 3.009 31.987 1.00 58.72 977 LEU D CA 1
ATOM 2131 C C . LEU D 2 15 ? 15.659 4.155 32.934 1.00 66.98 977 LEU D C 1
ATOM 2132 O O . LEU D 2 15 ? 15.341 5.310 32.640 1.00 69.42 977 LEU D O 1
#

B-factor: mean 56.23, std 17.18, range [24.97, 116.72]

Secondary structure (DSSP, 8-state):
--EEEEEEEEETTEEEEEE-PPPEEEEEEEEEE--SSS---EEEEEE--SS--TTB---SS---SEEEEEE-TTSHHHHTT--TTPEEEEETTEE-TT--HHHHHHHHHHTTTEEEEEEEEEE-/-EEEEEEEEEEEEE-/--EEEEEEEEETTEEEEEE-PPPEEEEEEEEEE--SSS---EEEEEE--SS--TTB---SS---SEEEEEE-TTSHHHHTT--TTPEEEEETTEE-TT--HHHHHHHHHHTTTEEEEEEEEEE-/-EEEEEEEEEEEEE-

InterPro domains:
  IPR001452 SH3 domain [PF07653] (475-527)
  IPR001452 SH3 domain [PS50002] (470-529)
  IPR001452 SH3 domain [SM00326] (473-528)
  IPR001478 PDZ domain [PS50106] (570-664)
  IPR001478 PDZ domain [SM00228] (579-664)
  IPR001660 Sterile alpha motif domain [PF00536] (1666-1727)
  IPR001660 Sterile alpha motif domain [PS50105] (1667-1730)
  IPR001660 Sterile alpha motif domain [SM00454] (1664-1730)
  IPR002110 Ankyrin repeat [PF12796] (123-213)
  IPR002110 Ankyrin repeat [PF12796] (254-336)
  IPR002110 Ankyrin repeat [PS50088] (148-181)
  IPR002110 Ankyrin repeat [PS50088] (182-214)
  IPR002110 Ankyrin repeat [PS50088] (249-281)
  IPR002110 Ankyrin repeat [PS50088] (282-314)
  IPR002110 Ankyrin repeat [SM00248] (182-211)
  IPR002110 Ankyrin repeat [SM00248] (215-245)
  IPR002110 Ankyrin repeat [SM00248] (249-278)
  IPR002110 Ankyrin repeat [SM00248] (282-311)
  IPR002110 Ankyrin repeat [SM00248] (315-345)
  IPR013761 Sterile alpha motif/pointed domain superfamily [G3DSA:1.10.150.50] (1664-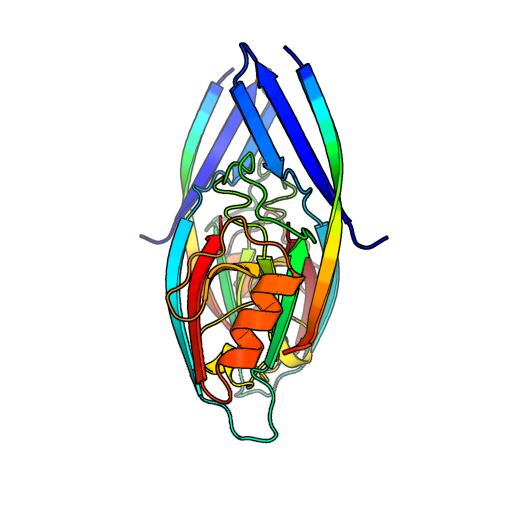1730)

Solvent-accessible surface area: 14371 Å² total; per-residue (Å²): 133,66,67,31,34,1,97,47,98,32,68,58,107,173,78,23,8,10,8,59,46,124,81,87,91,73,116,58,98,3,99,0,109,37,166,128,107,50,37,4,6,0,21,0,32,0,0,117,24,172,97,68,25,75,67,2,49,68,38,80,36,5,13,0,1,0,20,1,59,41,14,58,64,63,14,9,0,38,151,32,28,0,92,86,32,2,20,0,36,47,0,50,60,63,96,0,19,71,15,0,7,78,66,0,12,26,35,2,150,147,29,38,41,115,0,55,0,101,0,15,23,29,85,82,113,78,62,76,103,66,124,22,70,6,23,91,28,143,24,144,54,104,32,17,0,73,50,91,31,68,61,107,177,77,27,4,10,21,70,24,102,96,78,82,68,88,61,99,4,107,0,115,33,106,111,185,64,39,6,6,0,15,0,47,0,1,69,21,97,92,56,26,122,80,4,45,66,42,74,56,8,16,0,1,0,19,1,60,38,13,52,61,63,19,8,0,58,157,36,28,0,91,88,32,5,21,0,28,59,0,56,61,70,95,0,20,63,20,0,6,168,57,0,10,25,39,0,156,146,31,39,44,128,0,42,0,67,0,13,27,40,79,67,116,81,66,76,122,61,140,33,72,7,26,85,26,145,22

Sequence (278 aa):
RTKRLFRHYTVGSYDSLTSHSDYVIDDKVAILQKRDHEGFGFVLRGAKAETPIEEFTPTPAFPALQYLESVDVEGVAWRAGLRTGDFLIEVNGVNVVKVGHKQVVGLIRQGGNRLVMKVVSVTRADSIEIYIPEAQTRLRTKRLFRHYTVGSYDSLTSHSDYVIDDKVAILQKRDHEGFGFVLRGAKAETPIEEFTPTPAFPALQYLESVDVEGVAWRAGLRTGDFLIEVNGVNVVKVGHKQVVGLIRQGGNRLVMKVVSVTRADSIEIYIPEAQTRL

GO terms:
  GO:0035176 social behavior (P, IMP)
  GO:0035640 exploration behavior (P, IMP)
  GO:0040011 locomotion (P, IMP)
  GO:2000463 positive regulation of excitatory postsynaptic potential (P, IMP)
  GO:2000821 regulation of grooming behavior (P, IMP)
  GO:0050885 neuromuscular process controlling balance (P, IMP)
  GO:0051968 positive regulation of synaptic transmission, glutamatergic (P, IMP)
  GO:0060291 long-term synaptic potentiation (P, IMP)
  GO:0060292 long-term synaptic depression (P, IMP)
  GO:0097113 AMPA glutamate receptor clustering (P, IMP)
  GO:0097114 NMDA glutamate receptor clustering (P, IMP)
  GO:0097117 guanylate kinase-associated protein clustering (P, IMP)
  GO:0071625 vocalization behavior (P, IMP)
  GO:0060997 dendritic spine morphogenesis (P, IMP)
  GO:0061001 regulation of dendritic spine morphogenesis (P, IMP)
  GO:0007612 learning (P, IMP)
  GO:0007613 memory (P, IMP)
  GO:0032232 negative regulation of actin filament bundle assembly (P, IDA)
  GO:0001838 embryonic epithelial tube formation (P, IGI)
  GO:0000165 MAPK cascade (P, IGI)

CATH classification: 2.30.42.10